Protein AF-A0A0L0BLJ0-F1 (afdb_monomer)

Foldseek 3Di:
DDDCLVPFDKDKDWPAAAVNPCPQQNPVQQRPPDLPGHHDGDDDPDIDMDIATAWKDKDFKDKDFDPAQDDDQWDKDWAQDQVRDIDMDTDGDGSDRDIDMGGDPDIDTRGHHDAAEDADLVVVQVVLPDPQWAAWEWEDDPQWIWTWIDGPPHTYIYIGRDPVVVVVSVVSGDPPHHYHYDD

Radius of gyration: 19.67 Å; Cα contacts (8 Å, |Δi|>4): 316; chains: 1; bounding box: 45×37×51 Å

Secondary structure (DSSP, 8-state):
---HHHHS-EEEEES--GGG-TTTS-GGGGSS--TT----PPSSS---EEEEESS-EEEEEEEE--SSS---SSEEEEEE-TTS-EEEEEE---S-SS-EEEEEEEEEEEE----EEE--HHHHHHHHTSTT--EEEEEE-SS-EEEEEE-SSPEEEEEE--HHHHHHHHHTS-TTSEEEEE-

pLDDT: mean 91.68, std 6.01, range [61.97, 97.38]

InterPro domains:
  IPR000421 Coagulation factor 5/8, C-terminal domain [PF00754] (17-92)
  IPR000421 Coagulation factor 5/8, C-terminal domain [PS50022] (1-65)
  IPR002675 Large ribosomal subunit protein eL38 [PF01781] (115-182)
  IPR002675 Large ribosomal subunit protein eL38 [PTHR10965] (114-182)
  IPR008979 Galactose-binding-like domain superfamily [SSF49785] (11-87)
  IPR038464 Large ribosomal subunit protein eL38 superfamily [G3DSA:3.30.720.90] (115-183)

Structure (mmCIF, N/CA/C/O backbone):
data_AF-A0A0L0BLJ0-F1
#
_entry.id   AF-A0A0L0BLJ0-F1
#
loop_
_atom_site.group_PDB
_atom_site.id
_atom_site.type_symbol
_atom_site.label_atom_id
_atom_site.label_alt_id
_atom_site.label_comp_id
_atom_site.label_asym_id
_atom_site.label_entity_id
_atom_site.label_seq_id
_atom_site.pdbx_PDB_ins_code
_atom_site.Cartn_x
_atom_site.Cartn_y
_atom_site.Cartn_z
_atom_site.occupancy
_atom_site.B_iso_or_equiv
_atom_site.auth_seq_id
_atom_site.auth_comp_id
_atom_site.auth_asym_id
_atom_site.auth_atom_id
_atom_site.pdbx_PDB_model_num
ATOM 1 N N . MET A 1 1 ? -17.373 17.577 6.832 1.00 61.97 1 MET A N 1
ATOM 2 C CA . MET A 1 1 ? -16.070 17.086 6.329 1.00 61.97 1 MET A CA 1
ATOM 3 C C . MET A 1 1 ? -16.385 15.941 5.378 1.00 61.97 1 MET A C 1
ATOM 5 O O . MET A 1 1 ? -17.276 15.174 5.708 1.00 61.97 1 MET A O 1
ATOM 9 N N . MET A 1 2 ? -15.791 15.891 4.186 1.00 81.88 2 MET A N 1
ATOM 10 C CA . MET A 1 2 ? -16.113 14.857 3.192 1.00 81.88 2 MET A CA 1
ATOM 11 C C . MET A 1 2 ? -15.445 13.536 3.580 1.00 81.88 2 MET A C 1
ATOM 13 O O . MET A 1 2 ? -14.260 13.532 3.906 1.00 81.88 2 MET A O 1
ATOM 17 N N . ASP A 1 3 ? -16.197 12.438 3.559 1.00 90.56 3 ASP A N 1
ATOM 18 C CA . ASP A 1 3 ? -15.651 11.100 3.773 1.00 90.56 3 ASP A CA 1
ATOM 19 C C . ASP A 1 3 ? -14.977 10.606 2.487 1.00 90.56 3 ASP A C 1
ATOM 21 O O . ASP A 1 3 ? -15.639 10.322 1.485 1.00 90.56 3 ASP A O 1
ATOM 25 N N . LEU A 1 4 ? -13.649 10.519 2.518 1.00 94.31 4 LEU A N 1
ATOM 26 C CA . LEU A 1 4 ? -12.857 10.111 1.363 1.00 94.31 4 LEU A CA 1
ATOM 27 C C . LEU A 1 4 ? -13.095 8.646 0.979 1.00 94.31 4 LEU A C 1
ATOM 29 O O . LEU A 1 4 ? -13.029 8.322 -0.201 1.00 94.31 4 LEU A O 1
ATOM 33 N N . LEU A 1 5 ? -13.380 7.754 1.933 1.00 93.81 5 LEU A N 1
ATOM 34 C CA . LEU A 1 5 ? -13.573 6.331 1.630 1.00 93.81 5 LEU A CA 1
ATOM 35 C C . LEU A 1 5 ? -14.900 6.072 0.910 1.00 93.81 5 LEU A C 1
ATOM 37 O O . LEU A 1 5 ? -15.025 5.084 0.196 1.00 93.81 5 LEU A O 1
ATOM 41 N N . ASN A 1 6 ? -15.866 6.978 1.040 1.00 91.75 6 ASN A N 1
ATOM 42 C CA . ASN A 1 6 ? -17.157 6.861 0.367 1.00 91.75 6 ASN A CA 1
ATOM 43 C C . ASN A 1 6 ? -17.211 7.546 -1.001 1.00 91.75 6 ASN A C 1
ATOM 45 O O . ASN A 1 6 ? -18.056 7.205 -1.825 1.00 91.75 6 ASN A O 1
ATOM 49 N N . ASN A 1 7 ? -16.326 8.511 -1.249 1.00 92.75 7 ASN A N 1
ATOM 50 C CA . ASN A 1 7 ? -16.412 9.366 -2.432 1.00 92.75 7 ASN A CA 1
ATOM 51 C C . ASN A 1 7 ? -15.230 9.209 -3.395 1.00 92.75 7 ASN A C 1
ATOM 53 O O . ASN A 1 7 ? -15.358 9.533 -4.574 1.00 92.75 7 ASN A O 1
ATOM 57 N N . GLU A 1 8 ? -14.099 8.684 -2.928 1.00 94.81 8 GLU A N 1
ATOM 58 C CA . GLU A 1 8 ? -12.883 8.575 -3.728 1.00 94.81 8 GLU A CA 1
ATOM 59 C C . GLU A 1 8 ? -12.572 7.126 -4.084 1.00 94.81 8 GLU A C 1
ATOM 61 O O . GLU A 1 8 ? -12.868 6.186 -3.348 1.00 94.81 8 GLU A O 1
ATOM 66 N N . LYS A 1 9 ? -11.903 6.922 -5.220 1.00 93.81 9 LYS A N 1
ATOM 67 C CA . LYS A 1 9 ? -11.368 5.602 -5.565 1.00 93.81 9 LYS A CA 1
ATOM 68 C C . LYS A 1 9 ? -10.096 5.339 -4.774 1.00 93.81 9 LYS A C 1
ATOM 70 O O . LYS A 1 9 ? -9.133 6.108 -4.829 1.00 93.81 9 LYS A O 1
ATOM 75 N N . PHE A 1 10 ? -10.057 4.205 -4.087 1.00 94.31 10 PHE A N 1
ATOM 76 C CA . PHE A 1 10 ? -8.895 3.773 -3.324 1.00 94.31 10 PHE A CA 1
ATOM 77 C C . PHE A 1 10 ? -8.705 2.262 -3.397 1.00 94.31 10 PHE A C 1
ATOM 79 O O . PHE A 1 10 ? -9.592 1.487 -3.754 1.00 94.31 10 PHE A O 1
ATOM 86 N N . LYS A 1 11 ? -7.514 1.827 -2.998 1.00 93.06 11 LYS A N 1
ATOM 87 C CA . LYS A 1 11 ? -7.214 0.430 -2.721 1.00 93.06 11 LYS A CA 1
ATOM 88 C C . LYS A 1 11 ? -6.967 0.250 -1.231 1.00 93.06 11 LYS A C 1
ATOM 90 O O . LYS A 1 11 ? -6.035 0.834 -0.687 1.00 93.06 11 LYS A O 1
ATOM 95 N N . CYS A 1 12 ? -7.719 -0.652 -0.607 1.00 94.50 12 CYS A N 1
ATOM 96 C CA . CYS A 1 12 ? -7.427 -1.133 0.740 1.00 94.50 12 CYS A CA 1
ATOM 97 C C . CYS A 1 12 ? -6.552 -2.395 0.702 1.00 94.50 12 CYS A C 1
ATOM 99 O O . CYS A 1 12 ? -6.772 -3.323 -0.091 1.00 94.50 12 CYS A O 1
ATOM 101 N N . SER A 1 13 ? -5.537 -2.447 1.559 1.00 93.75 13 SER A N 1
ATOM 102 C CA . SER A 1 13 ? -4.749 -3.644 1.862 1.00 93.75 13 SER A CA 1
ATOM 103 C C . SER A 1 13 ? -4.576 -3.763 3.370 1.00 93.75 13 SER A C 1
ATOM 105 O O . SER A 1 13 ? -4.460 -2.756 4.054 1.00 93.75 13 SER A O 1
ATOM 107 N N . VAL A 1 14 ? -4.507 -4.989 3.870 1.00 95.31 14 VAL A N 1
ATOM 108 C CA . VAL A 1 14 ? -4.346 -5.286 5.297 1.00 95.31 14 VAL A CA 1
ATOM 109 C C . VAL A 1 14 ? -3.184 -6.255 5.498 1.00 95.31 14 VAL A C 1
ATOM 111 O O . VAL A 1 14 ? -2.795 -6.951 4.554 1.00 95.31 14 VAL A O 1
ATOM 114 N N . SER A 1 15 ? -2.623 -6.287 6.705 1.00 94.38 15 SER A N 1
ATOM 115 C CA . SER A 1 15 ? -1.531 -7.188 7.097 1.00 94.38 15 SER A CA 1
ATOM 116 C C . SER A 1 15 ? -1.901 -8.658 6.940 1.00 94.38 15 SER A C 1
ATOM 118 O O . SER A 1 15 ? -1.145 -9.430 6.351 1.00 94.38 15 SER A O 1
ATOM 120 N N . SER A 1 16 ? -3.067 -9.039 7.458 1.00 94.12 16 SER A N 1
ATOM 121 C CA . SER A 1 16 ? -3.594 -10.397 7.419 1.00 94.12 16 SER A CA 1
ATOM 122 C C . SER A 1 16 ? -5.120 -10.391 7.539 1.00 94.12 16 SER A C 1
ATOM 124 O O . SER A 1 16 ? -5.727 -9.356 7.798 1.00 94.12 16 SER A O 1
ATOM 126 N N . VAL A 1 17 ? -5.744 -11.541 7.307 1.00 95.88 17 VAL A N 1
ATOM 127 C CA . VAL A 1 17 ? -7.165 -11.785 7.583 1.00 95.88 17 VAL A CA 1
ATOM 128 C C . VAL A 1 17 ? -7.225 -13.004 8.491 1.00 95.88 17 VAL A C 1
ATOM 130 O O . VAL A 1 17 ? -6.545 -13.997 8.195 1.00 95.88 17 VAL A O 1
ATOM 133 N N . LEU A 1 18 ? -7.979 -12.908 9.587 1.00 95.81 18 LEU A N 1
ATOM 134 C CA . LEU A 1 18 ? -8.122 -13.963 10.586 1.00 95.81 18 LEU A CA 1
ATOM 135 C C . LEU A 1 18 ? -8.502 -15.280 9.899 1.00 95.81 18 LEU A C 1
ATOM 137 O O . LEU A 1 18 ? -9.439 -15.329 9.103 1.00 95.81 18 LEU A O 1
ATOM 141 N N . ASN A 1 19 ? -7.701 -16.324 10.119 1.00 94.88 19 ASN A N 1
ATOM 142 C CA . ASN A 1 19 ? -7.863 -17.657 9.524 1.00 94.88 19 ASN A CA 1
ATOM 143 C C . ASN A 1 19 ? -7.960 -17.689 7.985 1.00 94.88 19 ASN A C 1
ATOM 145 O O . ASN A 1 19 ? -8.388 -18.684 7.406 1.00 94.88 19 ASN A O 1
ATOM 149 N N . LYS A 1 20 ? -7.530 -16.616 7.301 1.00 93.25 20 LYS A N 1
ATOM 150 C CA . LYS A 1 20 ? -7.724 -16.396 5.855 1.00 93.25 20 LYS A CA 1
ATOM 151 C C . LYS A 1 20 ? -9.203 -16.390 5.427 1.00 93.25 20 LYS A C 1
ATOM 153 O O . LYS A 1 20 ? -9.475 -16.496 4.231 1.00 93.25 20 LYS A O 1
ATOM 158 N N . ASP A 1 21 ? -10.140 -16.218 6.360 1.00 95.00 21 ASP A N 1
ATOM 159 C CA . ASP A 1 21 ? -11.568 -16.164 6.063 1.00 95.00 21 ASP A CA 1
ATOM 160 C C . ASP A 1 21 ? -11.981 -14.753 5.630 1.00 95.00 21 ASP A C 1
ATOM 162 O O . ASP A 1 21 ? -12.386 -13.894 6.414 1.00 95.00 21 ASP A O 1
ATOM 166 N N . THR A 1 22 ? -11.880 -14.505 4.327 1.00 93.31 22 THR A N 1
ATOM 167 C CA . THR A 1 22 ? -12.277 -13.224 3.740 1.00 93.31 22 THR A CA 1
ATOM 168 C C . THR A 1 22 ? -13.784 -12.989 3.748 1.00 93.31 22 THR A C 1
ATOM 170 O O . THR A 1 22 ? -14.194 -11.863 3.477 1.00 93.31 22 THR A O 1
ATOM 173 N N . LYS A 1 23 ? -14.607 -14.019 3.993 1.00 94.19 23 LYS A N 1
ATOM 174 C CA . LYS A 1 23 ? -16.066 -13.878 4.021 1.00 94.19 23 LYS A CA 1
ATOM 175 C C . LYS A 1 23 ? -16.550 -13.331 5.357 1.00 94.19 23 LYS A C 1
ATOM 177 O O . LYS A 1 23 ? -17.532 -12.609 5.346 1.00 94.19 23 LYS A O 1
ATOM 182 N N . GLN A 1 24 ? -15.871 -13.653 6.458 1.00 93.62 24 GLN A N 1
ATOM 183 C CA . GLN A 1 24 ? -16.269 -13.219 7.805 1.00 93.62 24 GLN A CA 1
ATOM 184 C C . GLN A 1 24 ? -15.394 -12.102 8.380 1.00 93.62 24 GLN A C 1
ATOM 186 O O . GLN A 1 24 ? -15.884 -11.281 9.141 1.00 93.62 24 GLN A O 1
ATOM 191 N N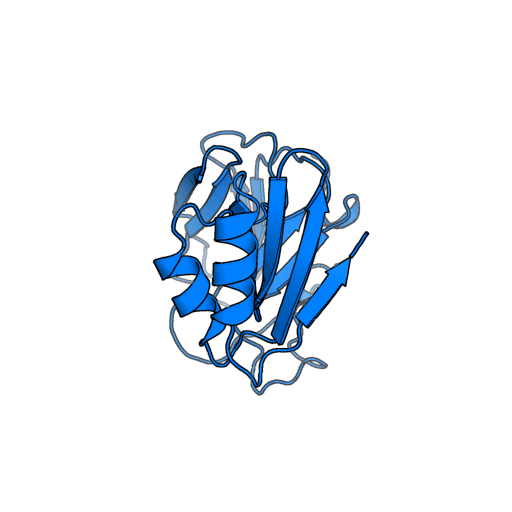 . HIS A 1 25 ? -14.126 -12.013 7.969 1.00 95.00 25 HIS A N 1
ATOM 192 C CA . HIS A 1 25 ? -13.164 -11.060 8.542 1.00 95.00 25 HIS A CA 1
ATOM 193 C C . HIS A 1 25 ? -12.465 -10.210 7.481 1.00 95.00 25 HIS A C 1
ATOM 195 O O . HIS A 1 25 ? -11.359 -9.711 7.689 1.00 95.00 25 HIS A O 1
ATOM 201 N N . GLY A 1 26 ? -13.050 -10.106 6.289 1.00 96.12 26 GLY A N 1
ATOM 202 C CA . GLY A 1 26 ? -12.424 -9.452 5.151 1.00 96.12 26 GLY A CA 1
ATOM 203 C C . GLY A 1 26 ? -12.262 -7.942 5.333 1.00 96.12 26 GLY A C 1
ATOM 204 O O . GLY A 1 26 ? -13.041 -7.272 5.996 1.00 96.12 26 GLY A O 1
ATOM 205 N N . LYS A 1 27 ? -11.245 -7.376 4.679 1.00 95.62 27 LYS A N 1
ATOM 206 C CA . LYS A 1 27 ? -10.952 -5.932 4.712 1.00 95.62 27 LYS A CA 1
ATOM 207 C C . LYS A 1 27 ? -12.084 -5.043 4.184 1.00 95.62 27 LYS A C 1
ATOM 209 O O . LYS A 1 27 ? -12.040 -3.845 4.418 1.00 95.62 27 LYS A O 1
ATOM 214 N N . GLN A 1 28 ? -13.023 -5.597 3.411 1.00 94.75 28 GLN A N 1
ATOM 215 C CA . GLN A 1 28 ? -14.176 -4.855 2.902 1.00 94.75 28 GLN A CA 1
ATOM 216 C C . GLN A 1 28 ? -15.071 -4.333 4.033 1.00 94.75 28 GLN A C 1
ATOM 218 O O . GLN A 1 28 ? -15.643 -3.264 3.888 1.00 94.75 28 GLN A O 1
ATOM 223 N N . PHE A 1 29 ? -15.073 -5.024 5.176 1.00 95.56 29 PHE A N 1
ATOM 224 C CA . PHE A 1 29 ? -15.802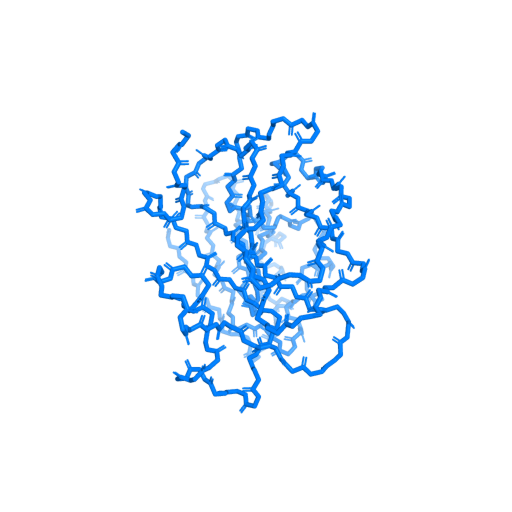 -4.660 6.394 1.00 95.56 29 PHE A CA 1
ATOM 225 C C . PHE A 1 29 ? -15.179 -3.479 7.156 1.00 95.56 29 PHE A C 1
ATOM 227 O O . PHE A 1 29 ? -15.647 -3.097 8.214 1.00 95.56 29 PHE A O 1
ATOM 234 N N . LEU A 1 30 ? -14.078 -2.898 6.662 1.00 94.62 30 LEU A N 1
ATOM 235 C CA . LEU A 1 30 ? -13.536 -1.646 7.209 1.00 94.62 30 LEU A CA 1
ATOM 236 C C . LEU A 1 30 ? -14.264 -0.407 6.675 1.00 94.62 30 LEU A C 1
ATOM 238 O O . LEU A 1 30 ? -14.036 0.686 7.180 1.00 94.62 30 LEU A O 1
ATOM 242 N N . TYR A 1 31 ? -15.023 -0.547 5.586 1.00 93.88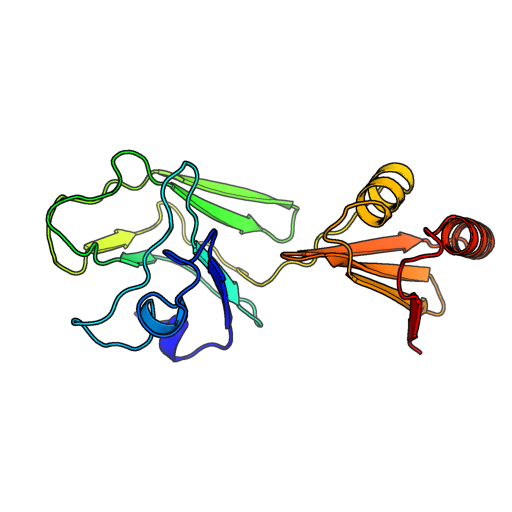 31 TYR A N 1
ATOM 243 C CA . TYR A 1 31 ? -15.564 0.581 4.825 1.00 93.88 31 TYR A CA 1
ATOM 244 C C . TYR A 1 31 ? -16.910 0.258 4.156 1.00 93.88 31 TYR A C 1
ATOM 246 O O . TYR A 1 31 ? -17.271 0.884 3.164 1.00 93.88 31 TYR A O 1
ATOM 254 N N . ASP A 1 32 ? -17.651 -0.727 4.664 1.00 92.94 32 ASP A N 1
ATOM 255 C CA . ASP A 1 32 ? -18.972 -1.109 4.148 1.00 92.94 32 ASP A CA 1
ATOM 256 C C . ASP A 1 32 ? -20.143 -0.403 4.853 1.00 92.94 32 ASP A C 1
ATOM 258 O O . ASP A 1 32 ? -21.289 -0.588 4.447 1.00 92.94 32 ASP A O 1
ATOM 262 N N . GLN A 1 33 ? -19.846 0.435 5.853 1.00 88.88 33 GLN A N 1
ATOM 263 C CA . GLN A 1 33 ? -20.814 1.193 6.655 1.00 88.88 33 GLN A CA 1
ATOM 264 C C . GLN A 1 33 ? -21.774 0.308 7.471 1.00 88.88 33 GLN A C 1
ATOM 266 O O . GLN A 1 33 ? -22.898 0.723 7.750 1.00 88.88 33 GLN A O 1
ATOM 271 N N . GLN A 1 34 ? -21.350 -0.906 7.838 1.00 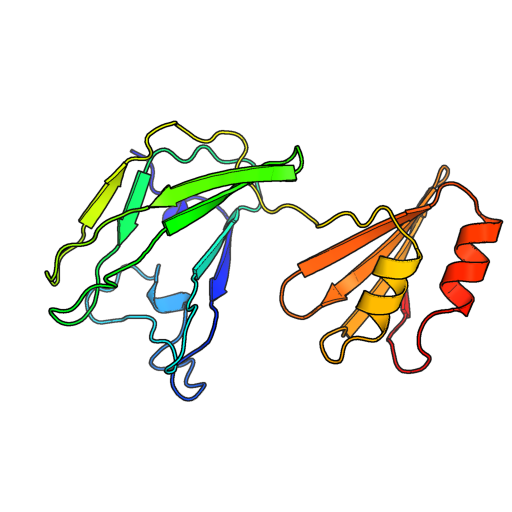89.62 34 GLN A N 1
ATOM 272 C CA . GLN A 1 34 ? -22.129 -1.807 8.687 1.00 89.62 34 GLN A CA 1
ATOM 273 C C . GLN A 1 34 ? -21.486 -1.942 10.069 1.00 89.62 34 GLN A C 1
ATOM 275 O O . GLN A 1 34 ? -20.356 -2.406 10.193 1.00 89.62 34 GLN A O 1
ATOM 280 N N . ASP A 1 35 ? -22.222 -1.563 11.113 1.00 86.31 35 ASP A N 1
ATOM 281 C CA . ASP A 1 35 ? -21.715 -1.547 12.494 1.00 86.31 35 ASP A CA 1
ATOM 282 C C . ASP A 1 35 ? -21.508 -2.957 13.086 1.00 86.31 35 ASP A C 1
ATOM 284 O O . ASP A 1 35 ? -20.788 -3.126 14.075 1.00 86.31 35 ASP A O 1
ATOM 288 N N . ASP A 1 36 ? -22.145 -3.973 12.497 1.00 88.56 36 ASP A N 1
ATOM 289 C CA . ASP A 1 36 ? -22.083 -5.380 12.904 1.00 88.56 36 ASP A CA 1
ATOM 290 C C . ASP A 1 36 ? -21.030 -6.195 12.139 1.00 88.56 36 ASP A C 1
ATOM 292 O O . ASP A 1 36 ? -20.833 -7.379 12.431 1.00 88.56 36 ASP A O 1
ATOM 296 N N . THR A 1 37 ? -20.309 -5.573 11.201 1.00 92.81 37 THR A N 1
ATOM 297 C CA . THR A 1 37 ? -19.187 -6.204 10.504 1.00 92.81 37 THR A CA 1
ATOM 298 C C . THR A 1 37 ? -17.854 -5.593 10.930 1.00 92.81 37 THR A C 1
ATOM 300 O O . THR A 1 37 ? -17.765 -4.460 11.405 1.00 92.81 37 THR A O 1
ATOM 303 N N . ALA A 1 38 ? -16.778 -6.374 10.802 1.00 93.62 38 ALA A N 1
ATOM 304 C CA . ALA A 1 38 ? -15.429 -5.868 11.010 1.00 93.62 38 ALA A CA 1
ATOM 305 C C . ALA A 1 38 ? -14.370 -6.712 10.307 1.00 93.62 38 ALA A C 1
ATOM 307 O O . ALA A 1 38 ? -14.486 -7.928 10.135 1.00 93.62 38 ALA A O 1
ATOM 308 N N . TRP A 1 39 ? -13.265 -6.058 9.958 1.00 95.38 39 TRP A N 1
ATOM 309 C CA . TRP A 1 39 ? -12.032 -6.760 9.630 1.00 95.38 39 TRP A CA 1
ATOM 310 C C . TRP A 1 39 ? -11.361 -7.269 10.908 1.00 95.38 39 TRP A C 1
ATOM 312 O O . TRP A 1 39 ? -11.225 -6.536 11.887 1.00 95.38 39 TRP A O 1
ATOM 322 N N . SER A 1 40 ? -10.864 -8.504 10.867 1.00 94.25 40 SER A N 1
ATOM 323 C CA . SER A 1 40 ? -10.051 -9.080 11.941 1.00 94.25 40 SER A CA 1
ATOM 324 C C . SER A 1 40 ? -8.748 -9.636 11.373 1.00 94.25 40 SER A C 1
ATOM 326 O O . SER A 1 40 ? -8.730 -10.285 10.323 1.00 94.25 40 SER A O 1
ATOM 328 N N . SER A 1 41 ? -7.640 -9.388 12.066 1.00 94.19 41 SER A N 1
ATOM 329 C CA . SER A 1 41 ? -6.317 -9.920 11.732 1.00 94.19 41 SER A CA 1
ATOM 330 C C . SER A 1 41 ? -6.021 -11.223 12.476 1.00 94.19 41 SER A C 1
ATOM 332 O O . SER A 1 41 ? -6.644 -11.513 13.491 1.00 94.19 41 SER A O 1
ATOM 334 N N . ASN A 1 42 ? -5.017 -11.981 12.023 1.00 93.56 42 ASN A N 1
ATOM 335 C CA . ASN A 1 42 ? -4.412 -13.012 12.875 1.00 93.56 42 ASN A CA 1
ATOM 336 C C . ASN A 1 42 ? -3.582 -12.367 13.996 1.00 93.56 42 ASN A C 1
ATOM 338 O O . ASN A 1 42 ? -3.263 -11.177 13.944 1.00 93.56 42 ASN A O 1
ATOM 342 N N . GLU A 1 43 ? -3.180 -13.181 14.965 1.00 90.56 43 GLU A N 1
ATOM 343 C CA . GLU A 1 43 ? -2.226 -12.797 16.002 1.00 90.56 43 GLU A CA 1
ATOM 344 C C . GLU A 1 43 ? -0.861 -12.381 15.417 1.00 90.56 43 GLU A C 1
ATOM 346 O O . GLU A 1 43 ? -0.470 -12.782 14.314 1.00 90.56 43 GLU A O 1
ATOM 351 N N . GLY A 1 44 ? -0.123 -11.564 16.173 1.00 87.44 44 GLY A N 1
ATOM 352 C CA . GLY A 1 44 ? 1.216 -11.081 15.826 1.00 87.44 44 GLY A CA 1
ATOM 353 C C . GLY A 1 44 ? 1.282 -9.567 15.630 1.00 87.44 44 GLY A C 1
ATOM 354 O O . GLY A 1 44 ? 0.265 -8.903 15.447 1.00 87.44 44 GLY A O 1
ATOM 355 N N . ILE A 1 45 ? 2.495 -9.013 15.669 1.00 84.94 45 ILE A N 1
ATOM 356 C CA . ILE A 1 45 ? 2.766 -7.572 15.569 1.00 84.94 45 ILE A CA 1
ATOM 357 C C . ILE A 1 45 ? 3.858 -7.354 14.501 1.00 84.94 45 ILE A C 1
ATOM 359 O O . ILE A 1 45 ? 4.810 -8.135 14.456 1.00 84.94 45 ILE A O 1
ATOM 363 N N . PRO A 1 46 ? 3.771 -6.313 13.646 1.00 90.06 46 PRO A N 1
ATOM 364 C CA . PRO A 1 46 ? 2.686 -5.335 13.554 1.00 90.06 46 PRO A CA 1
ATOM 365 C C . PRO A 1 46 ? 1.527 -5.816 12.668 1.00 90.06 46 PRO A C 1
ATOM 367 O O . PRO A 1 46 ? 1.740 -6.396 11.600 1.00 90.06 46 PRO A O 1
ATOM 370 N N . GLN A 1 47 ? 0.298 -5.475 13.058 1.00 93.12 47 GLN A N 1
ATOM 371 C CA . GLN A 1 47 ? -0.859 -5.496 12.159 1.00 93.12 47 GLN A CA 1
ATOM 372 C C . GLN A 1 47 ? -1.054 -4.101 11.566 1.00 93.12 47 GLN A C 1
ATOM 374 O O . GLN A 1 47 ? -0.722 -3.098 12.193 1.00 93.12 47 GLN A O 1
ATOM 379 N N . TRP A 1 48 ? -1.531 -4.026 10.327 1.00 93.88 48 TRP A N 1
ATOM 380 C CA . TRP A 1 48 ? -1.669 -2.750 9.634 1.00 93.88 48 TRP A CA 1
ATOM 381 C C . TRP A 1 48 ? -2.819 -2.770 8.638 1.00 93.88 48 TRP A C 1
ATOM 383 O O . TRP A 1 48 ? -3.109 -3.787 8.007 1.00 93.88 48 TRP A O 1
ATOM 393 N N . ILE A 1 49 ? -3.399 -1.592 8.442 1.00 95.12 49 ILE A N 1
ATOM 394 C CA . ILE A 1 49 ? -4.343 -1.268 7.378 1.00 95.12 49 ILE A CA 1
ATOM 395 C C . ILE A 1 49 ? -3.665 -0.212 6.503 1.00 95.12 49 ILE A C 1
ATOM 397 O O . ILE A 1 49 ? -2.972 0.674 6.999 1.00 95.12 49 ILE A O 1
ATOM 401 N N . ALA A 1 50 ? -3.802 -0.329 5.187 1.00 94.50 50 ALA A N 1
ATOM 402 C CA . ALA A 1 50 ? -3.260 0.623 4.231 1.00 94.50 50 ALA A CA 1
ATOM 403 C C . ALA A 1 50 ? -4.334 1.020 3.221 1.00 94.50 50 ALA A C 1
ATOM 405 O O . ALA A 1 50 ? -4.832 0.171 2.476 1.00 94.50 50 ALA A O 1
ATOM 406 N N . ILE A 1 51 ? -4.618 2.318 3.171 1.00 94.19 51 ILE A N 1
ATOM 407 C CA . ILE A 1 51 ? -5.467 2.958 2.171 1.00 94.19 51 ILE A CA 1
ATOM 408 C C . ILE A 1 51 ? -4.562 3.671 1.165 1.00 94.19 51 ILE A C 1
ATOM 410 O O . ILE A 1 51 ? -3.687 4.453 1.532 1.00 94.19 51 ILE A O 1
ATOM 414 N N . GLU A 1 52 ? -4.742 3.364 -0.116 1.00 92.44 52 GLU A N 1
ATOM 415 C CA . GLU A 1 52 ? -4.007 3.965 -1.227 1.00 92.44 52 GLU A CA 1
ATOM 416 C C . GLU A 1 52 ? -5.008 4.634 -2.181 1.00 92.44 52 GLU A C 1
ATOM 418 O O . GLU A 1 52 ? -5.641 3.936 -2.973 1.00 92.44 52 GLU A O 1
ATOM 423 N N . PHE A 1 53 ? -5.152 5.961 -2.124 1.00 93.31 53 PHE A N 1
ATOM 424 C CA . PHE A 1 53 ? -6.020 6.714 -3.043 1.00 93.31 53 PHE A CA 1
ATOM 425 C C . PHE A 1 53 ? -5.466 6.720 -4.473 1.00 93.31 53 PHE A C 1
ATOM 427 O O . PHE A 1 53 ? -4.250 6.807 -4.665 1.00 93.31 53 PHE A O 1
ATOM 434 N N . GLU A 1 54 ? -6.333 6.605 -5.480 1.00 89.56 54 GLU A N 1
ATOM 435 C CA . GLU A 1 54 ? -5.912 6.667 -6.888 1.00 89.56 54 GLU A CA 1
ATOM 436 C C . GLU A 1 54 ? -5.471 8.081 -7.279 1.00 89.56 54 GLU A C 1
ATOM 438 O O . GLU A 1 54 ? -4.396 8.247 -7.860 1.00 89.56 54 GLU A O 1
ATOM 443 N N . GLU A 1 55 ? -6.251 9.082 -6.870 1.00 90.31 55 GLU A N 1
ATOM 444 C CA . GLU A 1 55 ? -5.979 10.500 -7.098 1.00 90.31 55 GLU A CA 1
ATOM 445 C C . GLU A 1 55 ? -5.451 11.202 -5.832 1.00 90.31 55 GLU A C 1
ATOM 447 O O . GLU A 1 55 ? -5.675 10.709 -4.724 1.00 90.31 55 GLU A O 1
ATOM 452 N N . PRO A 1 56 ? -4.718 12.327 -5.968 1.00 91.94 56 PRO A N 1
ATOM 453 C CA . PRO A 1 56 ? -4.293 13.164 -4.846 1.00 91.94 56 PRO A CA 1
ATOM 454 C C . PRO A 1 56 ? -5.447 13.581 -3.931 1.00 91.94 56 PRO A C 1
ATOM 456 O O . PRO A 1 56 ? -6.350 14.286 -4.366 1.00 91.94 56 PRO A O 1
ATOM 459 N N . GLN A 1 57 ? -5.358 13.224 -2.651 1.00 93.88 57 GLN A N 1
ATOM 460 C CA . GLN A 1 57 ? -6.319 13.627 -1.626 1.00 93.88 57 GLN A CA 1
ATOM 461 C C . GLN A 1 57 ? -5.684 14.490 -0.542 1.00 93.88 57 GLN A C 1
ATOM 463 O O . GLN A 1 57 ? -4.464 14.511 -0.346 1.00 93.88 57 GLN A O 1
ATOM 468 N N . THR A 1 58 ? -6.551 15.173 0.193 1.00 94.75 58 THR A N 1
ATOM 469 C CA . THR A 1 58 ? -6.197 15.940 1.381 1.00 94.75 58 THR A CA 1
ATOM 470 C C . THR A 1 58 ? -6.783 15.256 2.609 1.00 94.75 58 THR A C 1
ATOM 472 O O . THR A 1 58 ? -7.998 15.136 2.735 1.00 94.75 58 THR A O 1
ATOM 475 N N . VAL A 1 59 ? -5.920 14.812 3.522 1.00 94.88 59 VAL A N 1
ATOM 476 C CA . VAL A 1 59 ? -6.297 14.073 4.731 1.00 94.88 59 VAL A CA 1
ATOM 477 C C . VAL A 1 59 ? -6.090 14.964 5.953 1.00 94.88 59 VAL A C 1
ATOM 479 O O . VAL A 1 59 ? -4.980 15.434 6.209 1.00 94.88 59 VAL A O 1
ATOM 482 N N . LYS A 1 60 ? -7.169 15.191 6.708 1.00 95.88 60 LYS A N 1
ATOM 483 C CA . LYS A 1 60 ? -7.187 16.004 7.941 1.00 95.88 60 LYS A CA 1
ATOM 484 C C . LYS A 1 60 ? -7.390 15.177 9.199 1.00 95.88 60 LYS A C 1
ATOM 486 O O . LYS A 1 60 ? -6.891 15.527 10.261 1.00 95.88 60 LYS A O 1
ATOM 491 N N . SER A 1 61 ? -8.151 14.104 9.073 1.00 95.88 61 SER A N 1
ATOM 492 C CA . SER A 1 61 ? -8.531 13.227 10.164 1.00 95.88 61 SER A CA 1
ATOM 493 C C . SER A 1 61 ? -8.875 11.853 9.608 1.00 95.88 61 SER A C 1
ATOM 495 O O . SER A 1 61 ? -9.005 11.665 8.395 1.00 95.88 61 SER A O 1
ATOM 497 N N . PHE A 1 62 ? -9.012 10.895 10.508 1.00 95.19 62 PHE A N 1
ATOM 498 C CA . PHE A 1 62 ? -9.550 9.577 10.229 1.00 95.19 62 PHE A CA 1
ATOM 499 C C . PHE A 1 62 ? -10.406 9.139 11.413 1.00 95.19 62 PHE A C 1
ATOM 501 O O . PHE A 1 62 ? -10.238 9.638 12.526 1.00 95.19 62 PHE A O 1
ATOM 508 N N . SER A 1 63 ? -11.320 8.208 11.181 1.00 93.75 63 SER A N 1
ATOM 509 C CA . SER A 1 63 ? -12.132 7.613 12.234 1.00 93.75 63 SER A CA 1
ATOM 510 C C . SER A 1 63 ? -11.944 6.102 12.261 1.00 93.75 63 SER A C 1
ATOM 512 O O . SER A 1 63 ? -11.680 5.479 11.233 1.00 93.75 63 SER A O 1
ATOM 514 N N . PHE A 1 64 ? -12.024 5.523 13.454 1.00 90.38 64 PHE A N 1
ATOM 515 C CA . PHE A 1 64 ? -11.969 4.081 13.672 1.00 90.38 64 PHE A CA 1
ATOM 516 C C . PHE A 1 64 ? -12.918 3.693 14.795 1.00 90.38 64 PHE A C 1
ATOM 518 O O . PHE A 1 64 ? -13.028 4.402 15.792 1.00 90.38 64 PHE A O 1
ATOM 525 N N . GLN A 1 65 ? -13.541 2.531 14.656 1.00 91.06 65 GLN A N 1
ATOM 526 C CA . GLN A 1 65 ? -14.224 1.847 15.742 1.00 91.06 65 GLN A CA 1
ATOM 527 C C . GLN A 1 65 ? -13.526 0.509 15.964 1.00 91.06 65 GLN A C 1
ATOM 529 O O . GLN A 1 65 ? -13.337 -0.261 15.021 1.00 91.06 65 GLN A O 1
ATOM 534 N N . PHE A 1 66 ? -13.106 0.249 17.199 1.00 88.62 66 PHE A N 1
ATOM 535 C CA . PHE A 1 66 ? -12.593 -1.057 17.592 1.00 88.62 66 PHE A CA 1
ATOM 536 C C . PHE A 1 66 ? -13.766 -1.927 18.045 1.00 88.62 66 PHE A C 1
ATOM 538 O O . PHE A 1 66 ? -14.611 -1.481 18.818 1.00 88.62 66 PHE A O 1
ATOM 545 N N . GLN A 1 67 ? -13.821 -3.160 17.542 1.00 83.31 67 GLN A N 1
ATOM 546 C CA . GLN A 1 67 ? -14.790 -4.150 18.003 1.00 83.31 67 GLN A CA 1
ATOM 547 C C . GLN A 1 67 ? -14.265 -4.837 19.263 1.00 83.31 67 GLN A C 1
ATOM 549 O O . GLN A 1 67 ? -13.121 -5.295 19.304 1.00 83.31 67 GLN A O 1
ATOM 554 N N . GLY A 1 68 ? -15.127 -4.947 20.272 1.00 72.75 68 GLY A N 1
ATOM 555 C CA . GLY A 1 68 ? -14.741 -5.396 21.609 1.00 72.75 68 GLY A CA 1
ATOM 556 C C . GLY A 1 68 ? -14.123 -4.261 22.429 1.00 72.75 68 GLY A C 1
ATOM 557 O O . GLY A 1 68 ? -13.524 -3.337 21.892 1.00 72.75 68 GLY A O 1
ATOM 558 N N . GLY A 1 69 ? -14.299 -4.304 23.750 1.00 69.12 69 GLY A N 1
ATOM 559 C CA . GLY A 1 69 ? -13.850 -3.253 24.675 1.00 69.12 69 GLY A CA 1
ATOM 560 C C . GLY A 1 69 ? -12.333 -3.180 24.876 1.00 69.12 69 GLY A C 1
ATOM 561 O O . GLY A 1 69 ? -11.895 -2.943 25.992 1.00 69.12 69 GLY A O 1
ATOM 562 N N . PHE A 1 70 ? -11.538 -3.454 23.840 1.00 75.50 70 PHE A N 1
ATOM 563 C CA . PHE A 1 70 ? -10.082 -3.385 23.868 1.00 75.50 70 PHE A CA 1
ATOM 564 C C . PHE A 1 70 ? -9.575 -2.755 22.570 1.00 75.50 70 PHE A C 1
ATOM 566 O O . PHE A 1 70 ? -9.774 -3.300 21.482 1.00 75.50 70 PHE A O 1
ATOM 573 N N . ALA A 1 71 ? -8.878 -1.633 22.686 1.00 80.56 71 ALA A N 1
ATOM 574 C CA . ALA A 1 71 ? -8.196 -0.976 21.587 1.00 80.56 71 ALA A CA 1
ATOM 575 C C . ALA A 1 71 ? -6.698 -1.325 21.562 1.00 80.56 71 ALA A C 1
ATOM 577 O O . ALA A 1 71 ? -6.109 -1.844 22.515 1.00 80.56 71 ALA A O 1
ATOM 578 N N . ALA A 1 72 ? -6.045 -1.047 20.433 1.00 79.50 72 ALA A N 1
ATOM 579 C CA . ALA A 1 72 ? -4.598 -1.199 20.333 1.00 79.50 72 ALA A CA 1
ATOM 580 C C . ALA A 1 72 ? -3.889 -0.190 21.258 1.00 79.50 72 ALA A C 1
ATOM 582 O O . ALA A 1 72 ? -4.056 1.016 21.097 1.00 79.50 72 ALA A O 1
ATOM 583 N N . LYS A 1 73 ? -3.050 -0.682 22.181 1.00 79.56 73 LYS A N 1
ATOM 584 C CA . LYS A 1 73 ? -2.294 0.165 23.128 1.00 79.56 73 LYS A CA 1
ATOM 585 C C . LYS A 1 73 ? -1.280 1.082 22.443 1.00 79.56 73 LYS A C 1
ATOM 587 O O . LYS A 1 73 ? -1.052 2.199 22.891 1.00 79.56 73 LYS A O 1
ATOM 592 N N . GLU A 1 74 ? -0.666 0.597 21.367 1.00 87.94 74 GLU A N 1
ATOM 593 C CA . GLU A 1 74 ? 0.322 1.335 20.585 1.00 87.94 74 GLU A CA 1
ATOM 594 C C . GLU A 1 74 ? -0.087 1.328 19.115 1.00 87.94 74 GLU A C 1
ATOM 596 O O . GLU A 1 74 ? 0.035 0.318 18.417 1.00 87.94 74 GLU A O 1
ATOM 601 N N . ALA A 1 75 ? -0.577 2.470 18.640 1.00 92.25 75 ALA A N 1
ATOM 602 C CA . ALA A 1 75 ? -0.952 2.652 17.251 1.00 92.25 75 ALA A CA 1
ATOM 603 C C . ALA A 1 75 ? -0.416 3.978 16.710 1.00 92.25 75 ALA A C 1
ATOM 605 O O . ALA A 1 75 ? -0.242 4.965 17.426 1.00 92.25 75 ALA A O 1
ATOM 606 N N . LYS A 1 76 ? -0.115 3.988 15.413 1.00 95.31 76 LYS A N 1
ATOM 607 C CA . LYS A 1 76 ? 0.353 5.178 14.709 1.00 95.31 76 LYS A CA 1
ATOM 608 C C . LYS A 1 76 ? -0.190 5.218 13.298 1.00 95.31 76 LYS A C 1
ATOM 610 O O . LYS A 1 76 ? -0.335 4.178 12.653 1.00 95.31 76 LYS A O 1
ATOM 615 N N . ILE A 1 77 ? -0.432 6.423 12.807 1.00 95.81 77 ILE A N 1
ATOM 616 C CA . ILE A 1 77 ? -0.698 6.657 11.395 1.00 95.81 77 ILE A CA 1
ATOM 617 C C . ILE A 1 77 ? 0.616 6.982 10.686 1.00 95.81 77 ILE A C 1
ATOM 619 O O . ILE A 1 77 ? 1.470 7.687 11.220 1.00 95.81 77 ILE A O 1
ATOM 623 N N . GLN A 1 78 ? 0.786 6.446 9.477 1.00 95.25 78 GLN A N 1
ATOM 624 C CA . GLN A 1 78 ? 1.919 6.746 8.607 1.00 95.25 78 GLN A CA 1
ATOM 625 C C . GLN A 1 78 ? 1.424 7.124 7.214 1.00 95.25 78 GLN A C 1
ATOM 627 O O . GLN A 1 78 ? 0.759 6.332 6.544 1.00 95.25 78 GLN A O 1
ATOM 632 N N . ILE A 1 79 ? 1.804 8.309 6.746 1.00 93.38 79 ILE A N 1
ATOM 633 C CA . ILE A 1 79 ? 1.460 8.835 5.425 1.00 93.38 79 ILE A CA 1
ATOM 634 C C . ILE A 1 79 ? 2.757 9.017 4.636 1.00 93.38 79 ILE A C 1
ATOM 636 O O . ILE A 1 79 ? 3.655 9.758 5.031 1.00 93.38 79 ILE A O 1
ATOM 640 N N . HIS A 1 80 ? 2.865 8.305 3.514 1.00 87.12 80 HIS A N 1
ATOM 641 C CA . HIS A 1 80 ? 4.030 8.375 2.635 1.00 87.12 80 HIS A CA 1
ATOM 642 C C . HIS A 1 80 ? 3.829 9.497 1.620 1.00 87.12 80 HIS A C 1
ATOM 644 O O . HIS A 1 80 ? 2.883 9.449 0.830 1.00 87.12 80 HIS A O 1
ATOM 650 N N . LYS A 1 81 ? 4.723 10.484 1.624 1.00 80.69 81 LYS A N 1
ATOM 651 C CA . LYS A 1 81 ? 4.651 11.635 0.725 1.00 80.69 81 LYS A CA 1
ATOM 652 C C . LYS A 1 81 ? 5.363 11.368 -0.607 1.00 80.69 81 LYS A C 1
ATOM 654 O O . LYS A 1 81 ? 6.216 10.477 -0.694 1.00 80.69 81 LYS A O 1
ATOM 659 N N . PRO A 1 82 ? 5.041 12.137 -1.666 1.00 73.75 82 PRO A N 1
ATOM 660 C CA . PRO A 1 82 ? 5.680 11.982 -2.972 1.00 73.75 82 PRO A CA 1
ATOM 661 C C . PRO A 1 82 ? 7.193 12.217 -2.984 1.00 73.75 82 PRO A C 1
ATOM 663 O O . PRO A 1 82 ? 7.899 11.624 -3.795 1.00 73.75 82 PRO A O 1
ATOM 666 N N . ASP A 1 83 ? 7.693 13.046 -2.072 1.00 75.44 83 ASP A N 1
ATOM 667 C CA . ASP A 1 83 ? 9.113 13.368 -1.895 1.00 75.44 83 ASP A CA 1
ATOM 668 C C . ASP A 1 83 ? 9.900 12.282 -1.133 1.00 75.44 83 ASP A C 1
ATOM 670 O O . ASP A 1 83 ? 11.064 12.475 -0.797 1.00 75.44 83 ASP A O 1
ATOM 674 N N . SER A 1 84 ? 9.289 11.113 -0.897 1.00 73.94 84 SER A N 1
ATOM 675 C CA . SER A 1 84 ? 9.816 10.003 -0.084 1.00 73.94 84 SER A CA 1
ATOM 676 C C . SER A 1 84 ? 9.905 10.274 1.419 1.00 73.94 84 SER A C 1
ATOM 678 O O . SER A 1 84 ? 10.317 9.375 2.155 1.00 73.94 84 SER A O 1
ATOM 680 N N . SER A 1 85 ? 9.494 11.451 1.897 1.00 82.88 85 SER A N 1
ATOM 681 C CA . SER A 1 85 ? 9.346 11.686 3.330 1.00 82.88 85 SER A CA 1
ATOM 682 C C . SER A 1 85 ? 8.129 10.934 3.881 1.00 82.88 85 SER A C 1
ATOM 684 O O . SER A 1 85 ? 7.189 10.578 3.159 1.00 82.88 85 SER A O 1
ATOM 686 N N . ILE A 1 86 ? 8.164 10.640 5.179 1.00 89.88 86 ILE A N 1
ATOM 687 C CA . ILE A 1 86 ? 7.077 9.966 5.887 1.00 89.88 86 ILE A CA 1
ATOM 688 C C . ILE A 1 86 ? 6.583 10.924 6.963 1.00 89.88 86 ILE A C 1
ATOM 690 O O . ILE A 1 86 ? 7.360 11.370 7.802 1.00 89.88 86 ILE A O 1
ATOM 694 N N . TYR A 1 87 ? 5.292 11.237 6.926 1.00 94.19 87 TYR A N 1
ATOM 695 C CA . TYR A 1 87 ? 4.601 11.816 8.069 1.00 94.19 87 TYR A CA 1
ATOM 696 C C . TYR A 1 87 ? 4.144 10.670 8.966 1.00 94.19 87 TYR A C 1
ATOM 698 O O . TYR A 1 87 ? 3.483 9.747 8.484 1.00 94.19 87 TYR A O 1
ATOM 706 N N . GLU A 1 88 ? 4.494 10.709 10.247 1.00 96.00 88 GLU A N 1
ATOM 707 C CA . GLU A 1 88 ? 3.950 9.777 11.228 1.00 96.00 88 GLU A CA 1
ATOM 708 C C . GLU A 1 88 ? 3.576 10.482 12.522 1.00 96.00 88 GLU A C 1
ATOM 710 O O . GLU A 1 88 ? 4.244 11.424 12.950 1.00 96.00 88 GLU A O 1
ATOM 715 N N . GLU A 1 89 ? 2.524 9.984 13.158 1.00 95.81 89 GLU A N 1
ATOM 716 C CA . GLU A 1 89 ? 2.162 10.370 14.513 1.00 95.81 89 GLU A CA 1
ATOM 717 C C . GLU A 1 89 ? 1.445 9.221 15.234 1.00 95.81 89 GLU A C 1
ATOM 719 O O . GLU A 1 89 ? 0.728 8.442 14.592 1.00 95.81 89 GLU A O 1
ATOM 724 N N . PRO A 1 90 ? 1.646 9.080 16.556 1.00 96.50 90 PRO A N 1
ATOM 725 C CA . PRO A 1 90 ? 0.882 8.138 17.358 1.00 96.50 90 PRO A CA 1
ATOM 726 C C . PRO A 1 90 ? -0.568 8.610 17.506 1.00 96.50 90 PRO A C 1
ATOM 728 O O . PRO A 1 90 ? -0.832 9.813 17.560 1.00 96.50 90 PRO A O 1
ATOM 731 N N . PHE A 1 91 ? -1.490 7.661 17.632 1.00 94.19 91 PHE A N 1
ATOM 732 C CA . PHE A 1 91 ? -2.856 7.922 18.075 1.00 94.19 91 PHE A CA 1
ATOM 733 C C . PHE A 1 91 ? -3.223 6.938 19.185 1.00 94.19 91 PHE A C 1
ATOM 735 O O . PHE A 1 91 ? -2.739 5.807 19.207 1.00 94.19 91 PHE A O 1
ATOM 742 N N . TYR A 1 92 ? -4.066 7.387 20.109 1.00 92.38 92 TYR A N 1
ATOM 743 C CA . TYR A 1 92 ? -4.450 6.629 21.294 1.00 92.38 92 TYR A CA 1
ATOM 744 C C . TYR A 1 92 ? -5.959 6.458 21.270 1.00 92.38 92 TYR A C 1
ATOM 746 O O . TYR A 1 92 ? -6.687 7.438 21.403 1.00 92.38 92 TYR A O 1
ATOM 754 N N . ALA A 1 93 ? -6.404 5.232 21.027 1.00 91.50 93 ALA A N 1
ATOM 755 C CA . ALA A 1 93 ? -7.813 4.892 21.050 1.00 91.50 93 ALA A CA 1
ATOM 756 C C . ALA A 1 93 ? -8.230 4.496 22.469 1.00 91.50 93 ALA A C 1
ATOM 758 O O . ALA A 1 93 ? -7.468 3.865 23.200 1.00 91.50 93 ALA A O 1
ATOM 759 N N . GLU A 1 94 ? -9.442 4.877 22.842 1.00 90.31 94 GLU A N 1
ATOM 760 C CA . GLU A 1 94 ? -10.082 4.456 24.077 1.00 90.31 94 GLU A CA 1
ATOM 761 C C . GLU A 1 94 ? -10.672 3.050 23.917 1.00 90.31 94 GLU A C 1
ATOM 763 O O . GLU A 1 94 ? -11.068 2.646 22.818 1.00 90.31 94 GLU A O 1
ATOM 768 N N . ASP A 1 95 ? -10.768 2.323 25.030 1.00 90.44 95 ASP A N 1
ATOM 769 C CA . ASP A 1 95 ? -11.347 0.978 25.128 1.00 90.44 95 ASP A CA 1
ATOM 770 C C . ASP A 1 95 ? -12.890 1.023 25.064 1.00 90.44 95 ASP A C 1
ATOM 772 O O . ASP A 1 95 ? -13.601 0.551 25.953 1.00 90.44 95 ASP A O 1
ATOM 776 N N . ILE A 1 96 ? -13.426 1.635 24.005 1.00 89.44 96 ILE A N 1
ATOM 777 C CA . ILE A 1 96 ? -14.861 1.822 23.776 1.00 89.44 96 ILE A CA 1
ATOM 778 C C . ILE A 1 96 ? -15.280 1.258 22.419 1.00 89.44 96 ILE A C 1
ATOM 780 O O . ILE A 1 96 ? -14.601 1.436 21.407 1.00 89.44 96 ILE A O 1
ATOM 784 N N . ASN A 1 97 ? -16.456 0.629 22.391 1.00 88.88 97 ASN A N 1
ATOM 785 C CA . ASN A 1 97 ? -17.089 0.157 21.161 1.00 88.88 97 ASN A CA 1
ATOM 786 C C . ASN A 1 97 ? -17.930 1.277 20.524 1.00 88.88 97 ASN A C 1
ATOM 788 O O . ASN A 1 97 ? -19.156 1.205 20.476 1.00 88.88 97 ASN A O 1
ATOM 792 N N . ALA A 1 98 ? -17.264 2.355 20.120 1.00 89.69 98 ALA A N 1
ATOM 793 C CA . ALA A 1 98 ? -17.871 3.488 19.431 1.00 89.69 98 ALA A CA 1
ATOM 794 C C . ALA A 1 98 ? -16.894 4.065 18.401 1.00 89.69 98 ALA A C 1
ATOM 796 O O . ALA A 1 98 ? -15.679 3.889 18.518 1.00 89.69 98 ALA A O 1
ATOM 797 N N . VAL A 1 99 ? -17.422 4.772 17.399 1.00 91.88 99 VAL A N 1
ATOM 798 C CA . VAL A 1 99 ? -16.603 5.494 16.418 1.00 91.88 99 VAL A CA 1
ATOM 799 C C . VAL A 1 99 ? -15.804 6.591 17.118 1.00 91.88 99 VAL A C 1
ATOM 801 O O . VAL A 1 99 ? -16.361 7.524 17.696 1.00 91.88 99 VAL A O 1
ATOM 804 N N . GLN A 1 100 ? -14.485 6.503 17.013 1.00 92.69 100 GLN A N 1
ATOM 805 C CA . GLN A 1 100 ? -13.540 7.483 17.532 1.00 92.69 100 GLN A CA 1
ATOM 806 C C . GLN A 1 100 ? -12.943 8.278 16.374 1.00 92.69 100 GLN A C 1
ATOM 808 O O . GLN A 1 100 ? -12.611 7.716 15.330 1.00 92.69 100 GLN A O 1
ATOM 813 N N . ASN A 1 101 ? -12.811 9.592 16.552 1.00 95.12 101 ASN A N 1
ATOM 814 C CA . ASN A 1 101 ? -12.293 10.506 15.536 1.00 95.12 101 ASN A CA 1
ATOM 815 C C . ASN A 1 101 ? -10.903 11.002 15.938 1.00 95.12 101 ASN A C 1
ATOM 817 O O . ASN A 1 101 ? -10.724 11.557 17.019 1.00 95.12 101 ASN A O 1
ATOM 821 N N . PHE A 1 102 ? -9.939 10.861 15.036 1.00 95.25 102 PHE A N 1
ATOM 822 C CA . PHE A 1 102 ? -8.550 11.249 15.240 1.00 95.25 102 PHE A CA 1
ATOM 823 C C . PHE A 1 102 ? -8.174 12.333 14.234 1.00 95.25 102 PHE A C 1
ATOM 825 O O . PHE A 1 102 ? -8.145 12.096 13.025 1.00 95.25 102 PHE A O 1
ATOM 832 N N . THR A 1 103 ? -7.888 13.536 14.725 1.00 96.56 103 THR A N 1
ATOM 833 C CA . THR A 1 103 ? -7.447 14.665 13.895 1.00 96.56 103 THR A CA 1
ATOM 834 C C . THR A 1 103 ? -5.928 14.697 13.829 1.00 96.56 103 THR A C 1
ATOM 836 O O . THR A 1 103 ? -5.261 14.591 14.857 1.00 96.56 103 THR A O 1
ATOM 839 N N . LEU A 1 104 ? -5.385 14.860 12.624 1.00 96.38 104 LEU A N 1
ATOM 840 C CA . LEU A 1 104 ? -3.944 14.934 12.418 1.00 96.38 104 LEU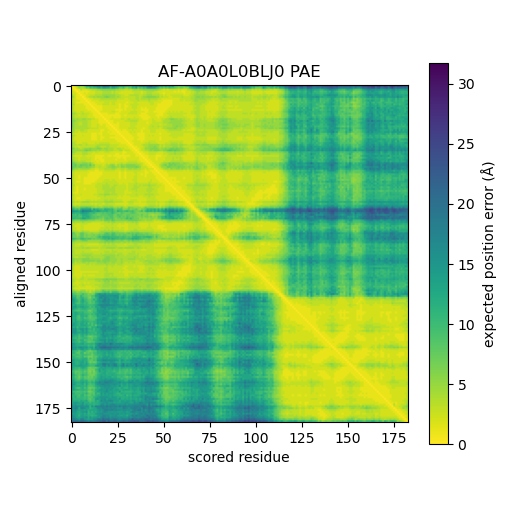 A CA 1
ATOM 841 C C . LEU A 1 104 ? -3.390 16.264 12.938 1.00 96.38 104 LEU A C 1
ATOM 843 O O . LEU A 1 104 ? -4.021 17.308 12.757 1.00 96.38 104 LEU A O 1
ATOM 847 N N . LYS A 1 105 ? -2.180 16.263 13.514 1.00 95.94 105 LYS A N 1
ATOM 848 C CA . LYS A 1 105 ? -1.509 17.510 13.943 1.00 95.94 105 LYS A CA 1
ATOM 849 C C . LYS A 1 105 ? -1.257 18.477 12.791 1.00 95.94 105 LYS A C 1
ATOM 851 O O . LYS A 1 105 ? -1.249 19.689 12.991 1.00 95.94 105 LYS A O 1
ATOM 856 N N . ALA A 1 106 ? -1.029 17.943 11.596 1.00 93.9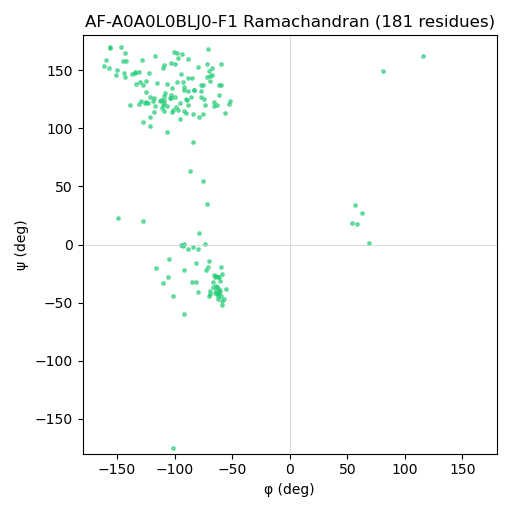4 106 ALA A N 1
ATOM 857 C CA . ALA A 1 106 ? -0.931 18.719 10.374 1.00 93.94 106 ALA A CA 1
ATOM 858 C C . ALA A 1 106 ? -1.764 18.067 9.269 1.00 93.94 106 ALA A C 1
ATOM 860 O O . ALA A 1 106 ? -1.717 16.853 9.068 1.00 93.94 106 ALA A O 1
ATOM 861 N N . GLU A 1 107 ? -2.479 18.889 8.509 1.00 94.06 107 GLU A N 1
ATOM 862 C CA . GLU A 1 107 ? -3.174 18.464 7.297 1.00 94.06 107 GLU A CA 1
ATOM 863 C C . GLU A 1 107 ? -2.171 17.937 6.263 1.00 94.06 107 GLU A C 1
ATOM 865 O O . GLU A 1 107 ? -1.172 18.590 5.949 1.00 94.06 107 GLU A O 1
ATOM 870 N N . GLN A 1 108 ? -2.430 16.742 5.733 1.00 94.06 108 GLN A N 1
ATOM 871 C CA . GLN A 1 108 ? -1.585 16.124 4.718 1.00 94.06 108 GLN A CA 1
ATOM 872 C C . GLN A 1 108 ? -2.237 16.277 3.348 1.00 94.06 108 GLN A C 1
ATOM 874 O O . GLN A 1 108 ? -3.289 15.702 3.083 1.00 94.06 108 GLN A O 1
ATOM 879 N N . THR A 1 109 ? -1.600 17.037 2.463 1.00 93.12 109 THR A N 1
ATOM 880 C CA . THR A 1 109 ? -2.058 17.254 1.086 1.00 93.12 109 THR A CA 1
ATOM 881 C C . THR A 1 109 ? -1.347 16.317 0.110 1.00 93.12 109 THR A C 1
ATOM 883 O O . THR A 1 109 ? -0.272 15.784 0.399 1.00 93.12 109 THR A O 1
ATOM 886 N N . ASN A 1 110 ? -1.941 16.121 -1.074 1.00 89.50 110 ASN A N 1
ATOM 887 C CA . ASN A 1 110 ? -1.386 15.289 -2.151 1.00 89.50 110 ASN A CA 1
ATOM 888 C C . ASN A 1 110 ? -1.104 13.833 -1.718 1.00 89.50 110 ASN A C 1
ATOM 890 O O . ASN A 1 110 ? -0.152 13.195 -2.180 1.00 89.50 110 ASN A O 1
ATOM 894 N N . VAL A 1 111 ? -1.937 13.304 -0.818 1.00 91.12 111 VAL A N 1
ATOM 895 C CA . VAL A 1 111 ? -1.889 11.912 -0.370 1.00 91.12 111 VAL A CA 1
ATOM 896 C C . VAL A 1 111 ? -2.470 11.039 -1.470 1.00 91.12 111 VAL A C 1
ATOM 898 O O . VAL A 1 111 ? -3.659 11.092 -1.759 1.00 91.12 111 VAL A O 1
ATOM 901 N N . LYS A 1 112 ? -1.626 10.221 -2.093 1.00 88.44 112 LYS A N 1
ATOM 902 C CA . LYS A 1 112 ? -2.034 9.264 -3.125 1.00 88.44 112 LYS A CA 1
ATOM 903 C C . LYS A 1 112 ? -1.188 8.013 -3.077 1.00 88.44 112 LYS A C 1
ATOM 905 O O . LYS A 1 112 ? -0.133 7.958 -2.442 1.00 88.44 112 LYS A O 1
ATOM 910 N N . ARG A 1 113 ? -1.615 7.005 -3.824 1.00 84.81 113 ARG A N 1
ATOM 911 C CA . ARG A 1 113 ? -0.837 5.805 -4.083 1.00 84.81 113 ARG A CA 1
ATOM 912 C C . ARG A 1 113 ? 0.510 6.166 -4.707 1.00 84.81 113 ARG A C 1
ATOM 914 O O . ARG A 1 113 ? 0.581 6.588 -5.859 1.00 84.81 113 ARG A O 1
ATOM 921 N N . MET A 1 114 ? 1.589 5.914 -3.968 1.00 75.00 114 MET A N 1
ATOM 922 C CA . MET A 1 114 ? 2.952 6.145 -4.443 1.00 75.00 114 MET A CA 1
ATOM 923 C C . MET A 1 114 ? 3.583 4.850 -4.978 1.00 75.00 114 MET A C 1
ATOM 925 O O . MET A 1 114 ? 3.803 3.900 -4.217 1.00 75.00 114 MET A O 1
ATOM 929 N N . PRO A 1 115 ? 3.909 4.774 -6.284 1.00 73.62 115 PRO A N 1
ATOM 930 C CA . PRO A 1 115 ? 4.799 3.740 -6.800 1.00 73.62 115 PRO A CA 1
ATOM 931 C C . PRO A 1 115 ? 6.160 3.852 -6.106 1.00 73.62 115 PRO A C 1
ATOM 933 O O . PRO A 1 115 ? 6.678 4.954 -5.946 1.00 73.62 115 PRO A O 1
ATOM 936 N N . ARG A 1 116 ? 6.763 2.727 -5.708 1.00 83.44 116 ARG A N 1
ATOM 937 C CA . ARG A 1 116 ? 8.088 2.762 -5.074 1.00 83.44 116 ARG A CA 1
ATOM 938 C C . ARG A 1 116 ? 9.165 2.793 -6.150 1.00 83.44 116 ARG A C 1
ATOM 940 O O . ARG A 1 116 ? 9.331 1.817 -6.880 1.00 83.44 116 ARG A O 1
ATOM 947 N N . GLU A 1 117 ? 9.881 3.900 -6.271 1.00 87.31 117 GLU A N 1
ATOM 948 C CA . GLU A 1 117 ? 11.057 3.958 -7.137 1.00 87.31 117 GLU A CA 1
ATOM 949 C C . GLU A 1 117 ? 12.252 3.274 -6.459 1.00 87.31 117 GLU A C 1
ATOM 951 O O . GLU A 1 117 ? 12.478 3.434 -5.261 1.00 87.31 117 GLU A O 1
ATOM 956 N N . ILE A 1 118 ? 13.003 2.490 -7.229 1.00 90.56 118 ILE A N 1
ATOM 957 C CA . ILE A 1 118 ? 14.289 1.924 -6.826 1.00 90.56 118 ILE A CA 1
ATOM 958 C C . ILE A 1 118 ? 15.364 2.647 -7.629 1.00 90.56 118 ILE A C 1
ATOM 960 O O . ILE A 1 118 ? 15.321 2.635 -8.858 1.00 90.56 118 ILE A O 1
ATOM 964 N N . LYS A 1 119 ? 16.336 3.247 -6.936 1.00 90.12 119 LYS A N 1
ATOM 965 C CA . LYS A 1 119 ? 17.455 3.958 -7.574 1.00 90.12 119 LYS A CA 1
ATOM 966 C C . LYS A 1 119 ? 18.601 3.020 -7.960 1.00 90.12 119 LYS A C 1
ATOM 968 O O . LYS A 1 119 ? 19.269 3.236 -8.967 1.00 90.12 119 LYS A O 1
ATOM 973 N N . GLU A 1 120 ? 18.814 1.957 -7.185 1.00 94.19 120 GLU A N 1
ATOM 974 C CA . GLU A 1 120 ? 19.944 1.047 -7.367 1.00 94.19 120 GLU A CA 1
ATOM 975 C C . GLU A 1 120 ? 19.568 -0.264 -8.061 1.00 94.19 120 GLU A C 1
ATOM 977 O O . GLU A 1 120 ? 18.628 -0.964 -7.684 1.00 94.19 120 GLU A O 1
ATOM 982 N N . VAL A 1 121 ? 20.389 -0.665 -9.034 1.00 95.94 121 VAL A N 1
ATOM 983 C CA . VAL A 1 121 ? 20.215 -1.932 -9.763 1.00 95.94 121 VAL A CA 1
ATOM 984 C C . VAL A 1 121 ? 20.301 -3.141 -8.825 1.00 95.94 121 VAL A C 1
ATOM 986 O O . VAL A 1 121 ? 19.536 -4.092 -8.977 1.00 95.94 121 VAL A O 1
ATOM 989 N N . LYS A 1 122 ? 21.203 -3.104 -7.836 1.00 95.00 122 LYS A N 1
ATOM 990 C CA . LYS A 1 122 ? 21.391 -4.200 -6.876 1.00 95.00 122 LYS A CA 1
ATOM 991 C C . LYS A 1 122 ? 20.127 -4.445 -6.050 1.00 95.00 122 LYS A C 1
ATOM 993 O O . LYS A 1 122 ? 19.687 -5.589 -5.946 1.00 95.00 122 LYS A O 1
ATOM 998 N N . ASP A 1 123 ? 19.514 -3.386 -5.518 1.00 94.81 123 ASP A N 1
ATOM 999 C CA . ASP A 1 123 ? 18.253 -3.509 -4.780 1.00 94.81 123 ASP A CA 1
ATOM 1000 C C . ASP A 1 123 ? 17.136 -4.047 -5.686 1.00 94.81 123 ASP A C 1
ATOM 1002 O O . ASP A 1 123 ? 16.428 -4.978 -5.306 1.00 94.81 123 ASP A O 1
ATOM 1006 N N . PHE A 1 124 ? 17.041 -3.564 -6.929 1.00 95.88 124 PHE A N 1
ATOM 1007 C CA . PHE A 1 124 ? 16.061 -4.074 -7.891 1.00 95.88 124 PHE A CA 1
ATOM 1008 C C . PHE A 1 124 ? 16.202 -5.586 -8.135 1.00 95.88 124 PHE A C 1
ATOM 1010 O O . PHE A 1 124 ? 15.209 -6.313 -8.069 1.00 95.88 124 PHE A O 1
ATOM 1017 N N . LEU A 1 125 ? 17.423 -6.084 -8.360 1.00 95.88 125 LEU A N 1
ATOM 1018 C CA . LEU A 1 125 ? 17.670 -7.515 -8.574 1.00 95.88 125 LEU A CA 1
ATOM 1019 C C . LEU A 1 125 ? 17.389 -8.349 -7.319 1.00 95.88 125 LEU A C 1
ATOM 1021 O O . LEU A 1 125 ? 16.834 -9.443 -7.424 1.00 95.88 125 LEU A O 1
ATOM 1025 N N . ASN A 1 126 ? 17.697 -7.826 -6.131 1.00 95.44 126 ASN A N 1
ATOM 1026 C CA . ASN A 1 126 ? 17.324 -8.474 -4.874 1.00 95.44 126 ASN A CA 1
ATOM 1027 C C . ASN A 1 126 ? 15.801 -8.562 -4.725 1.00 95.44 126 ASN A C 1
ATOM 1029 O O . ASN A 1 126 ? 15.280 -9.610 -4.347 1.00 95.44 126 ASN A O 1
ATOM 1033 N N . LYS A 1 127 ? 15.060 -7.501 -5.081 1.00 94.00 127 LYS A N 1
ATOM 1034 C CA . LYS A 1 127 ? 13.591 -7.542 -5.101 1.00 94.00 127 LYS A CA 1
ATOM 1035 C C . LYS A 1 127 ? 13.058 -8.552 -6.118 1.00 94.00 127 LYS A C 1
ATOM 1037 O O . LYS A 1 127 ? 12.076 -9.224 -5.816 1.00 94.00 127 LYS A O 1
ATOM 1042 N N . ALA A 1 128 ? 13.716 -8.704 -7.267 1.00 95.69 128 ALA A N 1
ATOM 1043 C CA . ALA A 1 128 ? 13.349 -9.680 -8.292 1.00 95.69 128 ALA A CA 1
ATOM 1044 C C . ALA A 1 128 ? 13.474 -11.141 -7.858 1.00 95.69 128 ALA A C 1
ATOM 1046 O O . ALA A 1 128 ? 12.733 -11.980 -8.359 1.00 95.69 128 ALA A O 1
ATOM 1047 N N . ARG A 1 129 ? 14.359 -11.439 -6.903 1.00 95.44 129 ARG A N 1
ATOM 1048 C CA . ARG A 1 129 ? 14.569 -12.794 -6.370 1.00 95.44 129 ARG A CA 1
ATOM 1049 C C . ARG A 1 129 ? 13.660 -13.150 -5.191 1.00 95.44 129 ARG A C 1
ATOM 1051 O O . ARG A 1 129 ? 13.726 -14.271 -4.700 1.00 95.44 129 ARG A O 1
ATOM 1058 N N . ARG A 1 130 ? 12.832 -12.221 -4.703 1.00 94.56 130 ARG A N 1
ATOM 1059 C CA . ARG A 1 130 ? 11.927 -12.491 -3.578 1.00 94.56 130 ARG A CA 1
ATOM 1060 C C . ARG A 1 130 ? 10.823 -13.466 -3.983 1.00 94.56 130 ARG A C 1
ATOM 1062 O O . ARG A 1 130 ? 10.270 -13.349 -5.070 1.00 94.56 130 ARG A O 1
ATOM 1069 N N . ALA A 1 131 ? 10.416 -14.331 -3.056 1.00 92.75 131 ALA A N 1
ATOM 1070 C CA . ALA A 1 131 ? 9.325 -15.288 -3.268 1.00 92.75 131 ALA A CA 1
ATOM 1071 C C . ALA A 1 131 ? 7.978 -14.629 -3.630 1.00 92.75 131 ALA A C 1
ATOM 1073 O O . ALA A 1 131 ? 7.132 -15.244 -4.269 1.00 92.75 131 ALA A O 1
ATOM 1074 N N . ASP A 1 132 ? 7.765 -13.369 -3.237 1.00 90.75 132 ASP A N 1
ATOM 1075 C CA . ASP A 1 132 ? 6.535 -12.629 -3.520 1.00 90.75 132 ASP A CA 1
ATOM 1076 C C . ASP A 1 132 ? 6.576 -11.808 -4.823 1.00 90.75 132 ASP A C 1
ATOM 1078 O O . ASP A 1 132 ? 5.598 -11.123 -5.145 1.00 90.75 132 ASP A O 1
ATOM 1082 N N . ALA A 1 133 ? 7.689 -11.843 -5.564 1.00 93.25 133 ALA A N 1
ATOM 1083 C CA . ALA A 1 133 ? 7.805 -11.232 -6.882 1.00 93.25 133 ALA A CA 1
ATOM 1084 C C . ALA A 1 133 ? 7.033 -12.059 -7.921 1.00 93.25 133 ALA A C 1
ATOM 1086 O O . ALA A 1 133 ? 7.314 -13.231 -8.137 1.00 93.25 133 ALA A O 1
ATOM 1087 N N . ARG A 1 134 ? 6.047 -11.438 -8.577 1.00 93.69 134 ARG A N 1
ATOM 1088 C CA . ARG A 1 134 ? 5.115 -12.131 -9.484 1.00 93.69 134 ARG A CA 1
ATOM 1089 C C . ARG A 1 134 ? 5.459 -11.943 -10.956 1.00 93.69 134 ARG A C 1
ATOM 1091 O O . ARG A 1 134 ? 5.378 -12.883 -11.735 1.00 93.69 134 ARG A O 1
ATOM 1098 N N . ALA A 1 135 ? 5.782 -10.713 -11.352 1.00 95.06 135 ALA A N 1
ATOM 1099 C CA . ALA A 1 135 ? 6.091 -10.381 -12.740 1.00 95.06 135 ALA A CA 1
ATOM 1100 C C . ALA A 1 135 ? 6.862 -9.063 -12.846 1.00 95.06 135 ALA A C 1
ATOM 1102 O O . ALA A 1 135 ? 6.674 -8.158 -12.028 1.00 95.06 135 ALA A O 1
ATOM 1103 N N . VAL A 1 136 ? 7.654 -8.916 -13.905 1.00 96.88 136 VAL A N 1
ATOM 1104 C CA . VAL A 1 136 ? 8.308 -7.662 -14.295 1.00 96.88 136 VAL A CA 1
ATOM 1105 C C . VAL A 1 136 ? 7.705 -7.181 -15.605 1.00 96.88 136 VAL A C 1
ATOM 1107 O O . VAL A 1 136 ? 7.723 -7.888 -16.609 1.00 96.88 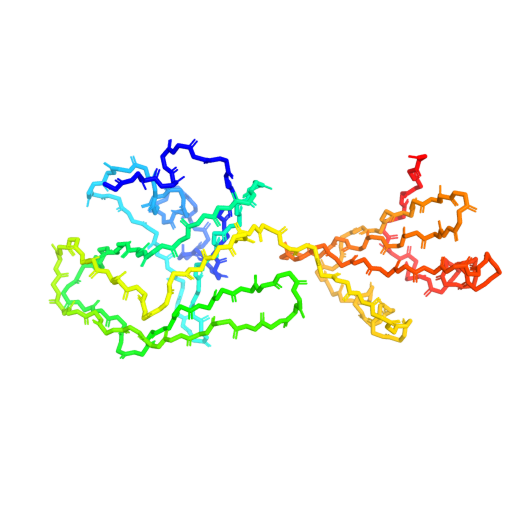136 VAL A O 1
ATOM 1110 N N . LYS A 1 137 ? 7.181 -5.954 -15.608 1.00 96.94 137 LYS A N 1
ATOM 1111 C CA . LYS A 1 137 ? 6.792 -5.250 -16.831 1.00 96.94 137 LYS A CA 1
ATOM 1112 C C . LYS A 1 137 ? 7.933 -4.336 -17.262 1.00 96.94 137 LYS A C 1
ATOM 1114 O O . LYS A 1 137 ? 8.315 -3.450 -16.500 1.00 96.94 137 LYS A O 1
ATOM 1119 N N . ILE A 1 138 ? 8.453 -4.524 -18.467 1.00 97.38 138 ILE A N 1
ATOM 1120 C CA . ILE A 1 138 ? 9.500 -3.676 -19.042 1.00 97.38 138 ILE A CA 1
ATOM 1121 C C . ILE A 1 138 ? 8.828 -2.717 -20.018 1.00 97.38 138 ILE A C 1
ATOM 1123 O O . ILE A 1 138 ? 8.247 -3.154 -21.008 1.00 97.38 138 ILE A O 1
ATOM 1127 N N . LYS A 1 139 ? 8.882 -1.416 -19.725 1.00 95.94 139 LYS A N 1
ATOM 1128 C CA . LYS A 1 139 ? 8.383 -0.365 -20.620 1.00 95.94 139 LYS A CA 1
ATOM 1129 C C . LYS A 1 139 ? 9.558 0.413 -21.194 1.00 95.94 139 LYS A C 1
ATOM 1131 O O . LYS A 1 139 ? 10.261 1.088 -20.440 1.00 95.94 139 LYS A O 1
ATOM 1136 N N . LYS A 1 140 ? 9.755 0.324 -22.508 1.00 95.75 140 LYS A N 1
ATOM 1137 C CA . LYS A 1 140 ? 10.783 1.073 -23.239 1.00 95.75 140 LYS A CA 1
ATOM 1138 C C . LYS A 1 140 ? 10.188 2.408 -23.693 1.00 95.75 140 LYS A C 1
ATOM 1140 O O . LYS A 1 140 ? 9.274 2.425 -24.504 1.00 95.75 140 LYS A O 1
ATOM 1145 N N . ASN A 1 141 ? 10.681 3.516 -23.147 1.00 94.44 141 ASN A N 1
ATOM 1146 C CA . ASN A 1 141 ? 10.359 4.869 -23.606 1.00 94.44 141 ASN A CA 1
ATOM 1147 C C . ASN A 1 141 ? 11.510 5.395 -24.486 1.00 94.44 141 ASN A C 1
ATOM 1149 O O . ASN A 1 141 ? 12.613 4.845 -24.428 1.00 94.44 141 ASN A O 1
ATOM 1153 N N . PRO A 1 142 ? 11.310 6.488 -25.247 1.00 93.75 142 PRO A N 1
ATOM 1154 C CA . PRO A 1 142 ? 12.370 7.062 -26.079 1.00 93.75 142 PRO A CA 1
ATOM 1155 C C . PRO A 1 142 ? 13.654 7.419 -25.310 1.00 93.75 142 PRO A C 1
ATOM 1157 O O . PRO A 1 142 ? 14.750 7.182 -25.811 1.00 93.75 142 PRO A O 1
ATOM 1160 N N . SER A 1 143 ? 13.521 7.941 -24.084 1.00 94.44 143 SER A N 1
ATOM 1161 C CA . SER A 1 143 ? 14.640 8.437 -23.265 1.00 94.44 143 SER A CA 1
ATOM 1162 C C . SER A 1 143 ? 15.058 7.522 -22.110 1.00 94.44 143 SER A C 1
ATOM 1164 O O . SER A 1 143 ? 16.083 7.761 -21.479 1.00 94.44 143 SER A O 1
ATOM 1166 N N . ASN A 1 144 ? 14.260 6.509 -21.768 1.00 95.38 144 ASN A N 1
ATOM 1167 C 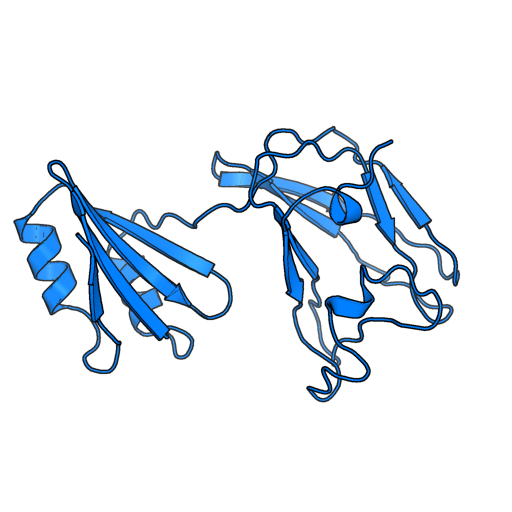CA . ASN A 1 144 ? 14.555 5.606 -20.657 1.00 95.38 144 ASN A CA 1
ATOM 1168 C C . ASN A 1 144 ? 13.789 4.289 -20.775 1.00 95.38 144 ASN A C 1
ATOM 1170 O O . ASN A 1 144 ? 12.724 4.213 -21.380 1.00 95.38 144 ASN A O 1
ATOM 1174 N N . THR A 1 145 ? 14.290 3.261 -20.105 1.00 96.69 145 THR A N 1
ATOM 1175 C CA . THR A 1 145 ? 13.591 1.996 -19.887 1.00 96.69 145 THR A CA 1
ATOM 1176 C C . THR A 1 145 ? 13.166 1.898 -18.427 1.00 96.69 145 THR A C 1
ATOM 1178 O O . THR A 1 145 ? 13.967 2.111 -17.517 1.00 96.69 145 THR A O 1
ATOM 1181 N N . LYS A 1 146 ? 11.894 1.570 -18.187 1.00 96.31 146 LYS A N 1
ATOM 1182 C CA . LYS A 1 146 ? 11.336 1.368 -16.845 1.00 96.31 146 LYS A CA 1
ATOM 1183 C C . LYS A 1 146 ? 11.093 -0.115 -16.594 1.00 96.31 146 LYS A C 1
ATOM 1185 O O . LYS A 1 146 ? 10.262 -0.726 -17.265 1.00 96.31 146 LYS A O 1
ATOM 1190 N N . PHE A 1 147 ? 11.756 -0.664 -15.583 1.00 97.38 147 PHE A N 1
ATOM 1191 C CA . PHE A 1 147 ? 11.535 -2.017 -15.084 1.00 97.38 147 PHE A CA 1
ATOM 1192 C C . PHE A 1 147 ? 10.571 -1.964 -13.906 1.00 97.38 147 PHE A C 1
ATOM 1194 O O . PHE A 1 147 ? 10.922 -1.495 -12.826 1.00 97.38 147 PHE A O 1
ATOM 1201 N N . LYS A 1 148 ? 9.338 -2.419 -14.116 1.00 95.56 148 LYS A N 1
ATOM 1202 C CA . LYS A 1 148 ? 8.256 -2.354 -13.131 1.00 95.56 148 LYS A CA 1
ATOM 1203 C C . LYS A 1 148 ? 7.989 -3.741 -12.557 1.00 95.56 148 LYS A C 1
ATOM 1205 O O . LYS A 1 148 ? 7.262 -4.529 -13.163 1.00 95.56 148 LYS A O 1
ATOM 1210 N N . ILE A 1 149 ? 8.562 -4.046 -11.400 1.00 95.50 149 ILE A N 1
ATOM 1211 C CA . ILE A 1 149 ? 8.377 -5.332 -10.730 1.00 95.50 149 ILE A CA 1
ATOM 1212 C C . ILE A 1 149 ? 7.171 -5.317 -9.791 1.00 95.50 149 ILE A C 1
ATOM 1214 O O . ILE A 1 149 ? 7.055 -4.482 -8.892 1.00 95.50 149 ILE A O 1
ATOM 1218 N N . ARG A 1 150 ? 6.251 -6.259 -10.003 1.00 93.00 150 ARG A N 1
ATOM 1219 C CA . ARG A 1 150 ? 5.073 -6.461 -9.163 1.00 93.00 150 ARG A CA 1
ATOM 1220 C C . ARG A 1 150 ? 5.380 -7.474 -8.064 1.00 93.00 150 ARG A C 1
ATOM 1222 O O . ARG A 1 150 ? 5.554 -8.654 -8.353 1.00 93.00 150 ARG A O 1
ATOM 1229 N N . CYS A 1 151 ? 5.349 -7.016 -6.817 1.00 90.69 151 CYS A N 1
ATOM 1230 C CA . CYS A 1 151 ? 5.385 -7.858 -5.621 1.00 90.69 151 CYS A CA 1
ATOM 1231 C C . CYS A 1 151 ? 3.973 -8.011 -5.021 1.00 90.69 151 CYS A C 1
ATOM 1233 O O . CYS A 1 151 ? 2.987 -7.509 -5.582 1.00 90.69 151 CYS A O 1
ATOM 1235 N N . SER A 1 152 ? 3.853 -8.669 -3.862 1.00 83.31 152 SER A N 1
ATOM 1236 C CA . SER A 1 152 ? 2.558 -8.825 -3.181 1.00 83.31 152 SER A CA 1
ATOM 1237 C C . SER A 1 152 ? 1.919 -7.475 -2.842 1.00 83.31 152 SER A C 1
ATOM 1239 O O . SER A 1 152 ? 0.795 -7.199 -3.271 1.00 83.31 152 SER A O 1
ATOM 1241 N N . ARG A 1 153 ? 2.656 -6.580 -2.169 1.00 76.12 153 ARG A N 1
ATOM 1242 C CA . ARG A 1 153 ? 2.154 -5.255 -1.760 1.00 76.12 153 ARG A CA 1
ATOM 1243 C C . ARG A 1 153 ? 2.439 -4.178 -2.807 1.00 76.12 153 ARG A C 1
ATOM 1245 O O . ARG A 1 153 ? 1.513 -3.613 -3.396 1.00 76.12 153 ARG A O 1
ATOM 1252 N N . PHE A 1 154 ? 3.714 -3.962 -3.113 1.00 83.56 154 PHE A N 1
ATOM 1253 C CA . PHE A 1 154 ? 4.160 -2.825 -3.915 1.00 83.56 154 PHE A CA 1
ATOM 1254 C C . PHE A 1 154 ? 4.425 -3.174 -5.384 1.00 83.56 154 PHE A C 1
ATOM 1256 O O . PHE A 1 154 ? 4.694 -4.319 -5.751 1.00 83.56 154 PHE A O 1
ATOM 1263 N N . LEU A 1 155 ? 4.326 -2.150 -6.231 1.00 88.56 155 LEU A N 1
ATOM 1264 C CA . LEU A 1 155 ? 4.962 -2.127 -7.541 1.00 88.56 155 LEU A CA 1
ATOM 1265 C C . LEU A 1 155 ? 6.242 -1.309 -7.382 1.00 88.56 155 LEU A C 1
ATOM 1267 O O . LEU A 1 155 ? 6.154 -0.130 -7.035 1.00 88.56 155 LEU A O 1
ATOM 1271 N N . TYR A 1 156 ? 7.393 -1.924 -7.629 1.00 92.25 156 TYR A N 1
ATOM 1272 C CA . TYR A 1 156 ? 8.658 -1.205 -7.638 1.00 92.25 156 TYR A CA 1
ATOM 1273 C C . TYR A 1 156 ? 9.060 -0.861 -9.067 1.00 92.25 156 TYR A C 1
ATOM 1275 O O . TYR A 1 156 ? 8.876 -1.676 -9.969 1.00 92.25 156 TYR A O 1
ATOM 1283 N N . THR A 1 157 ? 9.595 0.335 -9.285 1.00 94.56 157 THR A N 1
ATOM 1284 C CA . THR A 1 157 ? 10.047 0.790 -10.604 1.00 94.56 157 THR A CA 1
ATOM 1285 C C . THR A 1 157 ? 11.514 1.182 -10.546 1.00 94.56 157 THR A C 1
ATOM 1287 O O . THR A 1 157 ? 11.862 2.079 -9.792 1.00 94.56 157 THR A O 1
ATOM 1290 N N . LEU A 1 158 ? 12.356 0.547 -11.358 1.00 96.38 158 LEU A N 1
ATOM 1291 C CA . LEU A 1 158 ? 13.712 1.013 -11.653 1.00 96.38 158 LEU A CA 1
ATOM 1292 C C . LEU A 1 158 ? 13.690 1.738 -13.003 1.00 96.38 158 LEU A C 1
ATOM 1294 O O . LEU A 1 158 ? 13.215 1.177 -13.995 1.00 96.38 158 LEU A O 1
ATOM 1298 N N . VAL A 1 159 ? 14.191 2.972 -13.047 1.00 95.38 159 VAL A N 1
ATOM 1299 C CA . VAL A 1 159 ? 14.319 3.766 -14.277 1.00 95.38 159 VAL A CA 1
ATOM 1300 C C . VAL A 1 159 ? 15.778 3.763 -14.722 1.00 95.38 159 VAL A C 1
ATOM 1302 O O . VAL A 1 159 ? 16.669 4.105 -13.952 1.00 95.38 159 VAL A O 1
ATOM 1305 N N . VAL A 1 160 ? 16.030 3.375 -15.971 1.00 96.94 160 VAL A N 1
ATOM 1306 C CA . VAL A 1 160 ? 17.378 3.282 -16.547 1.00 96.94 160 VAL A CA 1
ATOM 1307 C C . VAL A 1 160 ? 17.417 4.098 -17.831 1.00 96.94 160 VAL A C 1
ATOM 1309 O O . VAL A 1 160 ? 16.623 3.853 -18.735 1.00 96.94 160 VAL A O 1
ATOM 1312 N N . GLN A 1 161 ? 18.311 5.081 -17.912 1.00 96.12 161 GLN A N 1
ATOM 1313 C CA . GLN A 1 161 ? 18.459 5.927 -19.105 1.00 96.12 161 GLN A CA 1
ATOM 1314 C C . GLN A 1 161 ? 19.266 5.222 -20.208 1.00 96.12 161 GLN A C 1
ATOM 1316 O O . GLN A 1 161 ? 18.897 5.266 -21.377 1.00 96.12 161 GLN A O 1
ATOM 1321 N N . ASP A 1 162 ? 20.327 4.516 -19.817 1.00 96.12 162 ASP A N 1
ATOM 1322 C CA . ASP A 1 162 ? 21.225 3.794 -20.718 1.00 96.12 162 ASP A CA 1
ATOM 1323 C C . ASP A 1 162 ? 20.578 2.505 -21.268 1.00 96.12 162 ASP A C 1
ATOM 1325 O O . ASP A 1 162 ? 20.119 1.639 -20.512 1.00 96.12 162 ASP A O 1
ATOM 1329 N N . LYS A 1 163 ? 20.550 2.380 -22.601 1.00 94.19 163 LYS A N 1
ATOM 1330 C CA . LYS A 1 163 ? 19.951 1.243 -23.316 1.00 94.19 163 LYS A CA 1
ATOM 1331 C C . LYS A 1 163 ? 20.748 -0.053 -23.140 1.00 94.19 163 LYS A C 1
ATOM 1333 O O . LYS A 1 163 ? 20.139 -1.103 -22.949 1.00 94.19 163 LYS A O 1
ATOM 1338 N N . GLU A 1 164 ? 22.076 0.002 -23.156 1.00 95.56 164 GLU A N 1
ATOM 1339 C CA . GLU A 1 164 ? 22.926 -1.181 -22.978 1.00 95.56 164 GLU A CA 1
ATOM 1340 C C . GLU A 1 164 ? 22.833 -1.707 -21.547 1.00 95.56 164 GLU A C 1
ATOM 1342 O O . GLU A 1 164 ? 22.679 -2.910 -21.314 1.00 95.56 164 GLU A O 1
ATOM 1347 N N . LYS A 1 165 ? 22.848 -0.796 -20.567 1.00 96.25 165 LYS A N 1
ATOM 1348 C CA . LYS A 1 165 ? 22.637 -1.145 -19.159 1.00 96.25 165 LYS A CA 1
ATOM 1349 C C . LYS A 1 165 ? 21.266 -1.785 -18.951 1.00 96.25 165 LYS A C 1
ATOM 1351 O O . LYS A 1 165 ? 21.157 -2.747 -18.192 1.00 96.25 165 LYS A O 1
ATOM 1356 N N . ALA A 1 166 ? 20.228 -1.289 -19.626 1.00 96.56 166 ALA A N 1
ATOM 1357 C CA . ALA A 1 166 ? 18.896 -1.880 -19.563 1.00 96.56 166 ALA A CA 1
ATOM 1358 C C . ALA A 1 166 ? 18.877 -3.323 -20.103 1.00 96.56 166 ALA A C 1
ATOM 1360 O O . ALA A 1 166 ? 18.321 -4.203 -19.444 1.00 96.56 166 ALA A O 1
ATOM 1361 N N . GLU A 1 167 ? 19.522 -3.606 -21.237 1.00 95.94 167 GLU A N 1
ATOM 1362 C CA . GLU A 1 167 ? 19.592 -4.976 -21.770 1.00 95.94 167 GLU A CA 1
ATOM 1363 C C . GLU A 1 167 ? 20.370 -5.922 -20.834 1.00 95.94 167 GLU A C 1
ATOM 1365 O O . GLU A 1 167 ? 19.908 -7.033 -20.567 1.00 95.94 167 GLU A O 1
ATOM 1370 N N . LYS A 1 168 ? 21.466 -5.463 -20.209 1.00 96.69 168 LYS A N 1
ATOM 1371 C CA . LYS A 1 168 ? 22.187 -6.243 -19.178 1.00 96.69 168 LYS A CA 1
ATOM 1372 C C . LYS A 1 168 ? 21.311 -6.558 -17.959 1.00 96.69 168 LYS A C 1
ATOM 1374 O O . LYS A 1 168 ? 21.330 -7.675 -17.441 1.00 96.69 168 LYS A O 1
ATOM 1379 N N . ILE A 1 169 ? 20.508 -5.593 -17.503 1.00 96.69 169 ILE A N 1
ATOM 1380 C CA . ILE A 1 169 ? 19.569 -5.795 -16.386 1.00 96.69 169 ILE A CA 1
ATOM 1381 C C . ILE A 1 169 ? 18.488 -6.804 -16.767 1.00 96.69 169 ILE A C 1
ATOM 1383 O O . ILE A 1 169 ? 18.168 -7.679 -15.966 1.00 96.69 169 ILE A O 1
ATOM 1387 N N . LYS A 1 170 ? 17.958 -6.716 -17.992 1.00 95.56 170 LYS A N 1
ATOM 1388 C CA . LYS A 1 170 ? 16.968 -7.662 -18.517 1.00 95.56 170 LYS A CA 1
ATOM 1389 C C . LYS A 1 170 ? 17.513 -9.094 -18.535 1.00 95.56 170 LYS A C 1
ATOM 1391 O O . LYS A 1 170 ? 16.812 -9.995 -18.089 1.00 95.56 170 LYS A O 1
ATOM 1396 N N . GLN A 1 171 ? 18.755 -9.291 -18.979 1.00 94.88 171 GLN A N 1
ATOM 1397 C CA . GLN A 1 171 ? 19.428 -10.599 -18.973 1.00 94.88 171 GLN A CA 1
ATOM 1398 C C . GLN A 1 171 ? 19.699 -11.134 -17.556 1.00 94.88 171 GLN A C 1
ATOM 1400 O O . GLN A 1 171 ? 19.759 -12.341 -17.354 1.00 94.88 171 GLN A O 1
ATOM 1405 N N . SER A 1 172 ? 19.831 -10.246 -16.566 1.00 95.81 172 SER A N 1
ATOM 1406 C CA . SER A 1 172 ? 20.107 -10.606 -15.167 1.00 95.81 172 SER A CA 1
ATOM 1407 C C . SER A 1 172 ? 18.855 -10.977 -14.356 1.00 95.81 172 SER A C 1
ATOM 1409 O O . SER A 1 172 ? 18.963 -11.281 -13.163 1.00 95.81 172 SER A O 1
ATOM 1411 N N . LEU A 1 173 ? 17.659 -10.905 -14.956 1.00 95.44 173 LEU A N 1
ATOM 1412 C CA . LEU A 1 173 ? 16.410 -11.251 -14.279 1.00 95.44 173 LEU A CA 1
ATOM 1413 C C . LEU A 1 173 ? 16.339 -12.761 -13.974 1.00 95.44 173 LEU A C 1
ATOM 1415 O O . LEU A 1 173 ? 16.817 -13.572 -14.765 1.00 95.44 173 LEU A O 1
ATOM 1419 N N . PRO A 1 174 ? 15.724 -13.169 -12.849 1.00 93.94 174 PRO A N 1
ATOM 1420 C CA . PRO A 1 174 ? 15.570 -14.586 -12.525 1.00 93.94 174 PRO A CA 1
ATOM 1421 C C . PRO A 1 174 ? 14.726 -15.327 -13.580 1.00 93.94 174 PRO A C 1
ATOM 1423 O O . PRO A 1 174 ? 13.674 -14.813 -13.963 1.00 93.94 174 PRO A O 1
ATOM 1426 N N . PRO A 1 175 ? 15.112 -16.546 -14.004 1.00 89.69 175 PRO A N 1
ATOM 1427 C CA . PRO A 1 175 ? 14.456 -17.259 -15.108 1.00 89.69 175 PRO A CA 1
ATOM 1428 C C . PRO A 1 175 ? 12.999 -17.654 -14.815 1.00 89.69 175 PRO A C 1
ATOM 1430 O O . PRO A 1 175 ? 12.189 -17.736 -15.731 1.00 89.69 175 PRO A O 1
ATOM 1433 N N . GLY A 1 176 ? 12.641 -17.860 -13.543 1.00 89.44 176 GLY A N 1
ATOM 1434 C CA . GLY A 1 176 ? 11.266 -18.175 -13.131 1.00 89.44 176 GLY A CA 1
ATOM 1435 C C . GLY A 1 176 ? 10.331 -16.962 -13.039 1.00 89.44 176 GLY A C 1
ATOM 1436 O O . GLY A 1 176 ? 9.151 -17.122 -12.738 1.00 89.44 176 GLY A O 1
ATOM 1437 N N . LEU A 1 177 ? 10.835 -15.744 -13.257 1.00 94.56 177 LEU A N 1
ATOM 1438 C CA . LEU A 1 177 ? 10.051 -14.523 -13.114 1.00 94.56 177 LEU A CA 1
ATOM 1439 C C . LEU A 1 177 ? 9.387 -14.155 -14.443 1.00 94.56 177 LEU A C 1
ATOM 1441 O O . LEU A 1 177 ? 10.057 -13.970 -15.455 1.00 94.56 177 LEU A O 1
ATOM 1445 N N . GLN A 1 178 ? 8.063 -13.986 -14.447 1.00 95.31 178 GLN A N 1
ATOM 1446 C CA . GLN A 1 178 ? 7.339 -13.636 -15.669 1.00 95.31 178 GLN A CA 1
ATOM 1447 C C . GLN A 1 178 ? 7.737 -12.236 -16.167 1.00 95.31 178 GLN A C 1
ATOM 1449 O O . GLN A 1 178 ? 7.489 -11.236 -15.489 1.00 95.31 178 GLN A O 1
ATOM 1454 N N . VAL A 1 179 ? 8.285 -12.147 -17.380 1.00 96.06 179 VAL A N 1
ATOM 1455 C CA . VAL A 1 179 ? 8.652 -10.877 -18.025 1.00 96.06 179 VAL A CA 1
ATOM 1456 C C . VAL A 1 179 ? 7.618 -10.512 -19.091 1.00 96.06 179 VAL A C 1
ATOM 1458 O O . VAL A 1 179 ? 7.285 -11.326 -19.946 1.00 96.06 179 VAL A O 1
ATOM 1461 N N . LYS A 1 180 ? 7.095 -9.281 -19.042 1.00 95.56 180 LYS A N 1
ATOM 1462 C CA . LYS A 1 180 ? 6.164 -8.734 -20.043 1.00 95.56 180 LYS A CA 1
ATOM 1463 C C . LYS A 1 180 ? 6.706 -7.430 -20.609 1.00 95.56 180 LYS A C 1
ATOM 1465 O O . LYS A 1 180 ? 6.912 -6.477 -19.858 1.00 95.56 180 LYS A O 1
ATOM 1470 N N . GLU A 1 181 ? 6.890 -7.360 -21.919 1.00 92.62 181 GLU A N 1
ATOM 1471 C CA . GLU A 1 181 ? 7.216 -6.101 -22.588 1.00 92.62 181 GLU A CA 1
ATOM 1472 C C . GLU A 1 181 ? 5.941 -5.307 -22.867 1.00 92.62 181 GLU A C 1
ATOM 1474 O O . GLU A 1 181 ? 4.938 -5.848 -23.330 1.00 92.62 181 GLU A O 1
ATOM 1479 N N . VAL A 1 182 ? 5.966 -4.020 -22.533 1.00 92.44 182 VAL A N 1
ATOM 1480 C CA . VAL A 1 182 ? 4.845 -3.102 -22.731 1.00 92.44 182 VAL A CA 1
ATOM 1481 C C . VAL A 1 182 ? 5.336 -1.972 -23.624 1.00 92.44 182 VAL A C 1
ATOM 1483 O O . VAL A 1 182 ? 6.358 -1.354 -23.314 1.00 92.44 182 VAL A O 1
ATOM 1486 N N . LYS A 1 183 ? 4.609 -1.720 -24.715 1.00 78.44 183 LYS A N 1
ATOM 1487 C CA . LYS A 1 183 ? 4.831 -0.553 -25.576 1.00 78.44 183 LYS A CA 1
ATOM 1488 C C . LYS A 1 183 ? 4.508 0.732 -24.795 1.00 78.44 183 LYS A C 1
ATOM 1490 O O . LYS A 1 183 ? 3.557 0.754 -23.978 1.00 78.44 183 LYS A O 1
#

Organism: Lucilia cuprina (NCBI:txid7375)

Sequence (183 aa):
MMDLLNNEKFKCSVSSVLNKDTKQHGKQFLYDQQDDTAWSSNEGIPQWIAIEFEEPQTVKSFSFQFQGGFAAKEAKIQIHKPDSSIYEEPFYAEDINAVQNFTLKAEQTNVKRMPREIKEVKDFLNKARRADARAVKIKKNPSNTKFKIRCSRFLYTLVVQDKEKAEKIKQSLPPGLQVKEVK

Mean predicted aligned error: 7.64 Å

Solvent-accessible surface area (backbone atoms only — not comparable to full-atom values): 11033 Å² total; per-residue (Å²): 133,85,61,57,85,83,74,48,65,64,46,82,48,62,66,54,37,30,92,71,37,59,89,74,17,20,73,64,36,72,74,66,86,48,92,91,50,42,53,38,57,51,90,74,82,85,73,52,78,44,81,31,30,75,57,73,35,75,48,50,58,54,72,54,60,41,80,57,70,57,45,63,88,80,41,64,53,76,47,64,42,92,87,73,49,72,51,69,48,78,53,81,62,66,60,44,75,47,82,41,80,48,72,50,98,60,72,42,68,64,40,33,60,74,75,42,75,40,92,48,69,66,60,50,54,55,54,57,70,38,91,54,41,62,34,35,40,38,36,66,51,99,73,32,36,35,44,36,37,35,38,80,86,52,48,37,34,36,7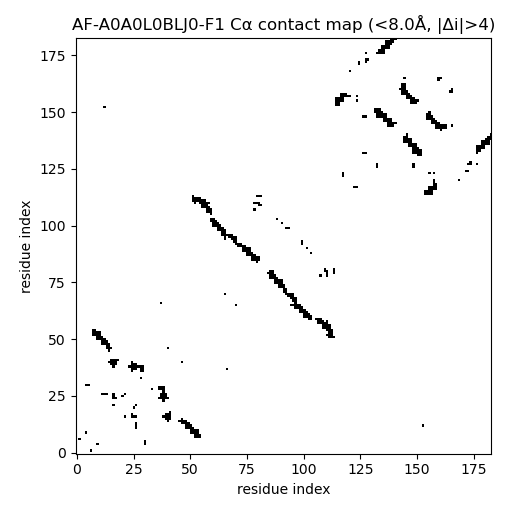6,34,63,52,66,68,61,45,53,54,52,62,72,67,52,58,88,90,49,46,76,42,83,42,129

Nearest PDB structures (foldseek):
  9cai-assembly1_Ck  TM=1.000E+00  e=1.091E-09  Caenorhabditis elegans
  7oyc-assembly1_k1  TM=9.976E-01  e=1.725E-09  Xenopus laevis
  7qiz-assembly1_m  TM=9.980E-01  e=3.632E-09  Solanum lycopersicum
  8jiv-assembly1_Ck  TM=9.968E-01  e=7.647E-09  Triticum aestivum
  6zj3-assembly1_Lz  TM=9.937E-01  e=1.436E-08  Euglena gracilis